Protein 8Z6O (pdb70)

GO terms:
  GO:0061628 histone H3K27me3 reader activity (F, IDA)
  GO:0062072 histone H3K9me2/3 reader activity (F, IDA)
  GO:0005634 nucleus (C, IDA)
  GO:0042692 muscle cell differentiation (P, IMP)
  GO:1905168 positive regulation of double-strand break repair via homologous recombination (P, IMP)
  GO:0030307 positive regulation of cell growth (P, IMP)
  GO:0005515 protein binding (F, IPI)
  GO:0005654 nucleoplasm (C, IDA)
  GO:0140566 histone reader activity (F, IDA)
  GO:0140861 DNA repair-dependent chromatin remodeling (P, IMP)

Sequence (180 aa):
HAFKPGDLVFAKMKGYPHWPARIDDIADGAVKPPPNKYPIFFFGTHETAFLGPKDLFPYDKCCKDKYGKPNKRKGFNEGLWEIQNNPHASSYSAFKPGDLVFAKMKGYPHWPARIDDIADGAVKPPPNKYPIFFFGTHETAFLGPKDLFPYDKCKDKYGKPNKRKGFNEGLWEIQNNPHASY

Organism: Homo sapiens (NCBI:txid9606)

Nearest PDB structures (foldseek):
  9grv-assembly3_C  TM=9.723E-01  e=1.157E-16  Homo sapiens
  7hhi-assembly1_A  TM=9.692E-01  e=1.470E-16  Homo sapiens
  6iip-assembly2_B  TM=9.619E-01  e=1.626E-13  Homo sapiens
  6iiq-assembly1_C  TM=9.627E-01  e=4.780E-13  Homo sapiens
  3zeh-assembly1_A  TM=9.187E-01  e=2.473E-13  Homo sapiens

Solvent-accessible surface area: 10260 Å² total; per-residue (Å²): 153,90,44,47,74,20,55,26,0,0,0,62,62,102,62,112,43,38,9,0,0,11,3,29,73,75,86,88,34,101,115,108,18,64,132,102,90,39,10,0,15,11,0,16,57,72,116,80,27,75,19,11,50,174,28,10,56,62,30,98,167,15,93,132,60,61,20,140,103,45,136,107,92,19,2,67,104,0,10,119,15,3,84,31,23,0,10,15,47,67,144,65,14,117,75,28,52,46,1,0,0,55,67,197,60,124,41,37,21,0,0,29,3,34,108,55,70,156,82,46,117,101,32,62,129,72,92,36,11,0,18,10,0,17,51,72,94,78,25,69,19,9,5,117,24,0,17,32,23,111,97,13,90,144,76,56,16,141,85,31,137,121,116,6,2,65,102,0,10,145,16,3,111,81,72,24,121,24,115,92

Radius of gyration: 17.47 Å; Cα contacts (8 Å, |Δi|>4): 341; chains: 2; bounding box: 42×51×43 Å

InterPro domains:
  IPR000313 PWWP domain [PF00855] (8-87)
  IPR000313 PWWP domain [PS50812] (7-64)
  IPR000313 PWWP domain [SM00293] (5-62)
  IPR021567 Lens epithelium-derived growth factor, integrase-binding domain [PF11467] (472-570)
  IPR035441 TFIIS/LEDGF domain superfamily [G3DSA:1.20.930.10] (469-548)
  IPR036218 HIV integrase-binding domain superfamily [SSF140576] (470-548)

Foldseek 3Di:
DDADFFFWWQFDDPPDARFTWTFHDQVVDPDGDDPQWTWIQTAQVRDTDTDHPVGTGGCVVCCVPRVDDDDPHRRVRRSCCVVPPVPDDPD/DFDFFFWWQFDDPPDARFTWTFHDADVPHDDADPQWTWIAGAQVGDTDIDHPVGTGGCVVCCVPRVDDDDDRRRVRRSCCCVPPVPDDD

B-factor: mean 22.63, std 9.36, range [8.94, 60.11]

Secondary structure (DSSP, 8-state):
----TT-EEEE--TTS--EEEEEPPGGGSSSPPPTT-EEEEETTT--EEEE-GGGEEEHHHHHHHH----SSTTHHHHHHHHHH-TT----/---TT-EEEE--TTS--EEEEEPPPPTTPPPPPTT-EEEEETTT--EEEE-GGGEEEHHHHHHHH----SSTTHHHHHHHHHH-TTS--

Structure (mmCIF, N/CA/C/O backbone):
data_8Z6O
#
_entry.id   8Z6O
#
_cell.length_a   35.054
_cell.length_b   39.012
_cell.length_c   41.720
_cell.angle_alpha   63.16
_cell.angle_beta   70.31
_cell.angle_gamma   73.59
#
_symmetry.space_group_name_H-M   'P 1'
#
loop_
_entity.id
_entity.type
_entity.pdbx_description
1 polymer 'Hepatoma-derived growth factor-related protein 2'
2 non-polymer 'DIMETHYL SULFOXIDE'
3 non-polymer VARENICLINE
4 water water
#
loop_
_atom_site.group_PDB
_atom_site.id
_atom_site.type_symbol
_atom_site.label_atom_id
_atom_site.label_alt_id
_atom_site.label_comp_id
_atom_site.label_asym_id
_atom_site.label_entity_id
_atom_site.label_seq_id
_atom_site.pdbx_PDB_ins_code
_atom_site.Cartn_x
_atom_site.Cartn_y
_atom_site.Cartn_z
_atom_site.occupancy
_atom_site.B_iso_or_equiv
_atom_site.auth_seq_id
_atom_site.auth_comp_id
_atom_site.auth_asym_id
_atom_site.auth_atom_id
_atom_site.pdbx_PDB_model_num
ATOM 1 N N . HIS A 1 3 ? -15.035 -6.277 4.588 1.00 46.17 3 HIS A N 1
ATOM 2 C CA . HIS A 1 3 ? -15.012 -6.323 3.127 1.00 40.40 3 HIS A CA 1
ATOM 3 C C . HIS A 1 3 ? -13.693 -6.898 2.622 1.00 32.97 3 HIS A C 1
ATOM 4 O O . HIS A 1 3 ? -12.635 -6.593 3.164 1.00 40.44 3 HIS A O 1
ATOM 6 N N . ALA A 1 4 ? -13.760 -7.736 1.588 1.00 41.21 4 ALA A N 1
ATOM 7 C CA . ALA A 1 4 ? -12.547 -8.310 1.021 1.00 26.21 4 ALA A CA 1
ATOM 8 C C . ALA A 1 4 ? -11.745 -7.239 0.298 1.00 23.33 4 ALA A C 1
ATOM 9 O O .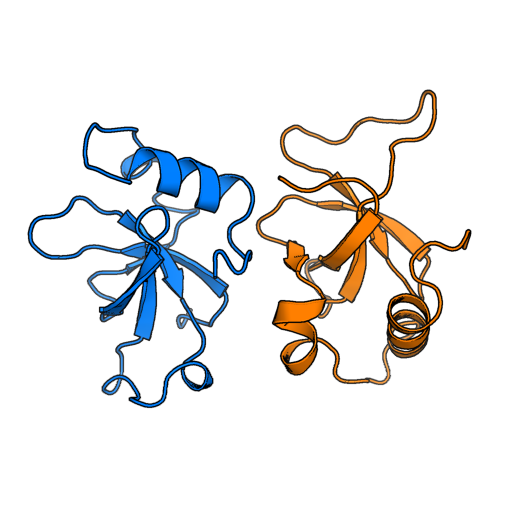 ALA A 1 4 ? -12.289 -6.233 -0.161 1.00 33.33 4 ALA A O 1
ATOM 11 N N . PHE A 1 5 ? -10.436 -7.459 0.198 1.00 23.41 5 PHE A N 1
ATOM 12 C CA . PHE A 1 5 ? -9.587 -6.511 -0.509 1.00 21.57 5 PHE A CA 1
ATOM 13 C C . PHE A 1 5 ? -9.761 -6.659 -2.013 1.00 26.55 5 PHE A C 1
ATOM 14 O O . PHE A 1 5 ? -9.778 -7.776 -2.540 1.00 27.57 5 PHE A O 1
ATOM 22 N N . LYS A 1 6 ? -9.883 -5.526 -2.703 1.00 26.69 6 LYS A N 1
ATOM 23 C CA . LYS A 1 6 ? -10.055 -5.468 -4.144 1.00 19.72 6 LYS A CA 1
ATOM 24 C C . LYS A 1 6 ? -8.952 -4.620 -4.769 1.00 18.75 6 LYS A C 1
ATOM 25 O O . LYS A 1 6 ? -8.406 -3.729 -4.116 1.00 16.76 6 LYS A O 1
ATOM 27 N N . PRO A 1 7 ? -8.593 -4.888 -6.023 1.00 20.58 7 PRO A N 1
ATOM 28 C CA . PRO A 1 7 ? -7.642 -4.015 -6.721 1.00 23.10 7 PRO A CA 1
ATOM 29 C C . PRO A 1 7 ? -8.082 -2.559 -6.668 1.00 17.74 7 PRO A C 1
ATOM 30 O O . PRO A 1 7 ? -9.254 -2.236 -6.871 1.00 19.81 7 PRO A O 1
ATOM 34 N N . GLY A 1 8 ? -7.129 -1.683 -6.369 1.00 15.24 8 GLY A N 1
ATOM 35 C CA . GLY A 1 8 ? -7.381 -0.267 -6.220 1.00 12.42 8 GLY A CA 1
ATOM 36 C C . GLY A 1 8 ? -7.558 0.187 -4.785 1.00 16.98 8 GLY A C 1
ATOM 37 O O . GLY A 1 8 ? -7.449 1.391 -4.511 1.00 17.97 8 GLY A O 1
ATOM 38 N N . ASP A 1 9 ? -7.823 -0.737 -3.865 1.00 14.48 9 ASP A N 1
ATOM 39 C CA . ASP A 1 9 ? -7.887 -0.375 -2.452 1.00 14.49 9 ASP A CA 1
ATOM 40 C C . ASP A 1 9 ? -6.558 0.206 -1.988 1.00 15.87 9 ASP A C 1
ATOM 41 O O . ASP A 1 9 ? -5.485 -0.326 -2.288 1.00 12.72 9 ASP A O 1
ATOM 46 N N . LEU A 1 10 ? -6.636 1.280 -1.215 1.00 12.66 10 LEU A N 1
ATOM 47 C CA . LEU A 1 10 ? -5.467 1.933 -0.647 1.00 10.83 10 LEU A CA 1
ATOM 48 C C . LEU A 1 10 ? -5.273 1.488 0.792 1.00 12.42 10 LEU A C 1
ATOM 49 O O . LEU A 1 10 ? -6.239 1.377 1.554 1.00 13.36 10 LEU A O 1
ATOM 54 N N . VAL A 1 11 ? -4.024 1.218 1.157 1.00 11.25 11 VAL A N 1
ATOM 55 C CA . VAL A 1 11 ? -3.699 0.624 2.445 1.00 9.14 11 VAL A CA 1
ATOM 56 C C . VAL A 1 11 ? -2.392 1.212 2.970 1.00 9.57 11 VAL A C 1
ATOM 57 O O . VAL A 1 11 ? -1.644 1.882 2.253 1.00 11.45 11 VAL A O 1
ATOM 61 N N . PHE A 1 12 ? -2.111 0.918 4.234 1.00 13.38 12 PHE A N 1
ATOM 62 C CA . PHE A 1 12 ? -0.741 0.847 4.720 1.00 12.16 12 PHE A CA 1
ATOM 63 C C . PHE A 1 12 ? -0.408 -0.630 4.854 1.00 13.37 12 PHE A C 1
ATOM 64 O O . PHE A 1 12 ? -1.216 -1.411 5.382 1.00 15.60 12 PHE A O 1
ATOM 72 N N . ALA A 1 13 ? 0.755 -1.013 4.346 1.00 10.47 13 ALA A N 1
ATOM 73 C CA . ALA A 1 13 ? 1.168 -2.403 4.282 1.00 14.51 13 ALA A CA 1
ATOM 74 C C . ALA A 1 13 ? 2.440 -2.550 5.094 1.00 17.10 13 ALA A C 1
ATOM 75 O O . ALA A 1 13 ? 3.359 -1.728 4.971 1.00 15.31 13 ALA A O 1
ATOM 77 N N . LYS A 1 14 ? 2.485 -3.585 5.926 1.00 14.47 14 LYS A N 1
ATOM 78 C CA . LYS A 1 14 ? 3.569 -3.785 6.873 1.00 17.24 14 LYS A CA 1
ATOM 79 C C . LYS A 1 14 ? 4.489 -4.886 6.364 1.00 23.63 14 LYS A C 1
ATOM 80 O O . LYS A 1 14 ? 4.065 -6.038 6.201 1.00 21.58 14 LYS A O 1
ATOM 86 N N . MET A 1 15 ? 5.743 -4.528 6.108 1.00 20.85 15 MET A N 1
ATOM 87 C CA . MET A 1 15 ? 6.790 -5.494 5.815 1.00 23.30 15 MET A CA 1
ATOM 88 C C . MET A 1 15 ? 7.816 -5.489 6.939 1.00 29.26 15 MET A C 1
ATOM 89 O O . MET A 1 15 ? 8.015 -4.476 7.617 1.00 32.95 15 MET A O 1
ATOM 94 N N . LYS A 1 16 ? 8.461 -6.634 7.135 1.00 35.67 16 LYS A N 1
ATOM 95 C CA . LYS A 1 16 ? 9.447 -6.765 8.200 1.00 39.74 16 LYS A CA 1
ATOM 96 C C . LYS A 1 16 ? 10.594 -5.784 7.987 1.00 32.88 16 LYS A C 1
ATOM 97 O O . LYS A 1 16 ? 11.179 -5.721 6.903 1.00 37.53 16 LYS A O 1
ATOM 99 N N . GLY A 1 17 ? 10.909 -5.013 9.028 1.00 38.64 17 GLY A N 1
ATOM 100 C CA . GLY A 1 17 ? 11.985 -4.046 8.954 1.00 45.57 17 GLY A CA 1
ATOM 101 C C . GLY A 1 17 ? 11.613 -2.710 8.350 1.00 36.70 17 GLY A C 1
ATOM 102 O O . GLY A 1 17 ? 12.500 -1.871 8.147 1.00 35.74 17 GLY A O 1
ATOM 103 N N . TYR A 1 18 ? 10.338 -2.487 8.049 1.00 31.06 18 TYR A N 1
ATOM 104 C CA . TYR A 1 18 ? 9.858 -1.236 7.492 1.00 26.50 18 TYR A CA 1
ATOM 105 C C . TYR A 1 18 ? 8.660 -0.760 8.299 1.00 30.08 18 TYR A C 1
ATOM 106 O O . TYR A 1 18 ? 7.890 -1.579 8.815 1.00 29.22 18 TYR A O 1
ATOM 115 N N . PRO A 1 19 ? 8.489 0.549 8.450 1.00 26.81 19 PRO A N 1
ATOM 116 C CA . PRO A 1 19 ? 7.241 1.058 9.023 1.00 23.86 19 PRO A CA 1
ATOM 117 C C . PRO A 1 19 ? 6.073 0.727 8.107 1.00 25.02 19 PRO A C 1
ATOM 118 O O . PRO A 1 19 ? 6.247 0.424 6.923 1.00 22.23 19 PRO A O 1
ATOM 122 N N . HIS A 1 20 ? 4.866 0.759 8.680 1.00 20.95 20 HIS A N 1
ATOM 123 C CA . HIS A 1 20 ? 3.652 0.677 7.873 1.00 18.75 20 HIS A CA 1
ATOM 124 C C . HIS A 1 20 ? 3.733 1.653 6.702 1.00 17.25 20 HIS A C 1
ATOM 125 O O . HIS A 1 20 ? 3.932 2.856 6.894 1.00 19.21 20 HIS A O 1
ATOM 132 N N . TRP A 1 21 ? 3.594 1.128 5.480 1.00 14.33 21 TRP A N 1
ATOM 133 C CA . TRP A 1 21 ? 4.020 1.845 4.290 1.00 16.81 21 TRP A CA 1
ATOM 134 C C . TRP A 1 21 ? 2.834 2.116 3.374 1.00 13.43 21 TRP A C 1
ATOM 135 O O . TRP A 1 21 ? 2.032 1.209 3.137 1.00 11.78 21 TRP A O 1
ATOM 146 N N . PRO A 1 22 ? 2.693 3.330 2.827 1.00 11.41 22 PRO A N 1
ATOM 147 C CA . PRO A 1 22 ? 1.569 3.605 1.916 1.00 13.31 22 PRO A CA 1
ATOM 148 C C . PRO A 1 22 ? 1.627 2.700 0.694 1.00 11.73 22 PRO A C 1
ATOM 149 O O . PRO A 1 22 ? 2.675 2.559 0.059 1.00 12.00 22 PRO A O 1
ATOM 153 N N . ALA A 1 23 ? 0.486 2.108 0.347 1.00 11.22 23 ALA A N 1
ATOM 154 C CA . ALA A 1 23 ? 0.493 1.091 -0.699 1.00 10.53 23 ALA A CA 1
ATOM 155 C C . ALA A 1 23 ? -0.905 0.940 -1.283 1.00 13.11 23 ALA A C 1
ATOM 156 O O . ALA A 1 23 ? -1.877 1.518 -0.788 1.00 11.85 23 ALA A O 1
ATOM 158 N N . ARG A 1 24 ? -0.988 0.160 -2.361 1.00 10.91 24 ARG A N 1
ATOM 159 C CA . ARG A 1 24 ? -2.259 -0.125 -3.002 1.00 10.95 24 ARG A CA 1
ATOM 160 C C . ARG A 1 24 ? -2.306 -1.594 -3.395 1.00 13.15 24 ARG A C 1
ATOM 161 O O . ARG A 1 24 ? -1.267 -2.209 -3.668 1.00 12.08 24 ARG A O 1
ATOM 169 N N . ILE A 1 25 ? -3.519 -2.146 -3.407 1.00 12.10 25 ILE A N 1
ATOM 170 C CA . ILE A 1 25 ? -3.772 -3.486 -3.932 1.00 12.08 25 ILE A CA 1
ATOM 171 C C . ILE A 1 25 ? -3.740 -3.417 -5.452 1.00 16.01 25 ILE A C 1
ATOM 172 O O . ILE A 1 25 ? -4.487 -2.651 -6.069 1.00 14.70 25 ILE A O 1
ATOM 177 N N . ASP A 1 26 ? -2.872 -4.207 -6.064 1.00 23.59 26 ASP A N 1
ATOM 178 C CA . ASP A 1 26 ? -2.803 -4.287 -7.514 1.00 25.59 26 ASP A CA 1
ATOM 179 C C . ASP A 1 26 ? -3.609 -5.486 -7.996 1.00 25.54 26 ASP A C 1
ATOM 180 O O . ASP A 1 26 ? -3.997 -6.355 -7.215 1.00 25.37 26 ASP A O 1
ATOM 185 N N . ASP A 1 27 ? -3.849 -5.530 -9.304 1.00 29.16 27 ASP A N 1
ATOM 186 C CA . ASP A 1 27 ? -4.587 -6.636 -9.894 1.00 31.78 27 ASP A CA 1
ATOM 187 C C . ASP A 1 27 ? -3.678 -7.843 -10.083 1.00 38.08 27 ASP A C 1
ATOM 188 O O . ASP A 1 27 ? -2.524 -7.707 -10.497 1.00 31.37 27 ASP A O 1
ATOM 193 N N . ILE A 1 28 ? -4.218 -9.029 -9.779 1.00 35.89 28 ILE A N 1
ATOM 194 C CA . ILE A 1 28 ? -3.455 -10.275 -9.866 1.00 36.45 28 ILE A CA 1
ATOM 195 C C . ILE A 1 28 ? -3.088 -10.589 -11.312 1.00 35.80 28 ILE A C 1
ATOM 196 O O . ILE A 1 28 ? -2.031 -11.181 -11.584 1.00 32.82 28 ILE A O 1
ATOM 201 N N . ALA A 1 29 ? -3.931 -10.182 -12.262 1.00 32.98 29 ALA A N 1
ATOM 202 C CA . ALA A 1 29 ? -3.652 -10.408 -13.674 1.00 36.18 29 ALA A CA 1
ATOM 203 C C . ALA A 1 29 ? -2.493 -9.568 -14.186 1.00 45.00 29 ALA A C 1
ATOM 204 O O . ALA A 1 29 ? -2.027 -9.803 -15.307 1.00 39.04 29 ALA A O 1
ATOM 206 N N . ASP A 1 30 ? -2.019 -8.601 -13.404 1.00 40.79 30 ASP A N 1
ATOM 207 C CA . ASP A 1 30 ? -0.932 -7.742 -13.852 1.00 41.68 30 ASP A CA 1
ATOM 208 C C . ASP A 1 30 ? 0.425 -8.422 -13.760 1.00 35.56 30 ASP A C 1
ATOM 209 O O . ASP A 1 30 ? 1.359 -8.003 -14.452 1.00 53.33 30 ASP A O 1
ATOM 211 N N . GLY A 1 31 ? 0.551 -9.463 -12.944 1.00 35.01 31 GLY A N 1
ATOM 212 C CA . GLY A 1 31 ? 1.807 -10.168 -12.781 1.00 39.74 31 GLY A CA 1
ATOM 213 C C . GLY A 1 31 ? 1.693 -11.617 -13.215 1.00 30.73 31 GLY A C 1
ATOM 214 O O . GLY A 1 31 ? 0.654 -12.255 -13.039 1.00 32.09 31 GLY A O 1
ATOM 215 N N . ALA A 1 32 ? 2.779 -12.135 -13.788 1.00 29.22 32 ALA A N 1
ATOM 216 C CA . ALA A 1 32 ? 2.771 -13.527 -14.222 1.00 26.27 32 ALA A CA 1
ATOM 217 C C . ALA A 1 32 ? 2.562 -14.464 -13.037 1.00 25.29 32 ALA A C 1
ATOM 218 O O . ALA A 1 32 ? 1.667 -15.316 -13.060 1.00 35.78 32 ALA A O 1
ATOM 220 N N . VAL A 1 33 ? 3.366 -14.312 -11.983 1.00 21.69 33 VAL A N 1
ATOM 221 C CA . VAL A 1 33 ? 3.235 -15.164 -10.804 1.00 19.83 33 VAL A CA 1
ATOM 222 C C . VAL A 1 33 ? 2.057 -14.677 -9.981 1.00 20.48 33 VAL A C 1
ATOM 223 O O . VAL A 1 33 ? 1.945 -13.480 -9.689 1.00 19.20 33 VAL A O 1
ATOM 227 N N . LYS A 1 34 ? 1.181 -15.600 -9.609 1.00 19.27 34 LYS A N 1
ATOM 228 C CA . LYS A 1 34 ? 0.002 -15.321 -8.806 1.00 19.22 34 LYS A CA 1
ATOM 229 C C . LYS A 1 34 ? 0.341 -15.480 -7.328 1.00 17.90 34 LYS A C 1
ATOM 230 O O . LYS A 1 34 ? 1.174 -16.316 -6.961 1.00 21.84 34 LYS A O 1
ATOM 236 N N . PRO A 1 35 ? -0.281 -14.712 -6.443 1.00 17.59 35 PRO A N 1
ATOM 237 C CA . PRO A 1 35 ? -0.036 -14.890 -5.016 1.00 16.98 35 PRO A CA 1
ATOM 238 C C . PRO A 1 35 ? -0.656 -16.180 -4.513 1.00 19.12 35 PRO A C 1
ATOM 239 O O . PRO A 1 35 ? -1.591 -16.713 -5.134 1.00 21.36 35 PRO A O 1
ATOM 243 N N . PRO A 1 36 ? -0.172 -16.698 -3.386 1.00 20.53 36 PRO A N 1
ATOM 244 C CA . PRO A 1 36 ? -0.863 -17.793 -2.703 1.00 24.69 36 PRO A CA 1
ATOM 245 C C . PRO A 1 36 ? -2.270 -17.380 -2.319 1.00 29.77 36 PRO A C 1
ATOM 246 O O . PRO A 1 36 ? -2.579 -16.176 -2.281 1.00 20.99 36 PRO A O 1
ATOM 250 N N . PRO A 1 37 ? -3.141 -18.337 -1.987 1.00 28.16 37 PRO A N 1
ATOM 251 C CA . PRO A 1 37 ? -4.465 -17.976 -1.473 1.00 25.06 37 PRO A CA 1
ATOM 252 C C . PRO A 1 37 ? -4.365 -17.009 -0.298 1.00 24.48 37 PRO A C 1
ATOM 253 O O . PRO A 1 37 ? -3.467 -17.107 0.544 1.00 25.22 37 PRO A O 1
ATOM 257 N N . ASN A 1 38 ? -5.288 -16.046 -0.282 1.00 24.52 38 ASN A N 1
ATOM 258 C CA . ASN A 1 38 ? -5.405 -15.019 0.756 1.00 24.24 38 ASN A CA 1
ATOM 259 C C . ASN A 1 38 ? -4.127 -14.203 0.937 1.00 24.45 38 ASN A C 1
ATOM 260 O O . ASN A 1 38 ? -3.859 -13.668 2.020 1.00 22.04 38 ASN A O 1
ATOM 265 N N . LYS A 1 39 ? -3.353 -14.056 -0.131 1.00 17.99 39 LYS A N 1
ATOM 266 C CA . LYS A 1 39 ? -2.383 -12.979 -0.223 1.00 14.81 39 LYS A CA 1
ATOM 267 C C . LYS A 1 39 ? -2.678 -12.151 -1.464 1.00 16.06 39 LYS A C 1
ATOM 268 O O . LYS A 1 39 ? -3.348 -12.605 -2.398 1.00 17.75 39 LYS A O 1
ATOM 274 N N . TYR A 1 40 ? -2.186 -10.920 -1.454 1.00 13.62 40 TYR A N 1
ATOM 275 C CA . TYR A 1 40 ? -2.509 -9.956 -2.492 1.00 13.68 40 TYR A CA 1
ATOM 276 C C . TYR A 1 40 ? -1.242 -9.318 -3.031 1.00 13.87 40 TYR A C 1
ATOM 277 O O . TYR A 1 40 ? -0.255 -9.183 -2.303 1.00 17.36 40 TYR A O 1
ATOM 286 N N . PRO A 1 41 ? -1.250 -8.902 -4.300 1.00 14.32 41 PRO A N 1
ATOM 287 C CA . PRO A 1 41 ? -0.130 -8.120 -4.840 1.00 14.59 41 PRO A CA 1
ATOM 288 C C . PRO A 1 41 ? -0.224 -6.694 -4.317 1.00 14.78 41 PRO A C 1
ATOM 289 O O . PRO A 1 41 ? -1.241 -6.023 -4.501 1.00 18.71 41 PRO A O 1
ATOM 293 N N . ILE A 1 42 ? 0.832 -6.243 -3.657 1.00 11.89 42 ILE A N 1
ATOM 294 C CA . ILE A 1 42 ? 0.856 -4.945 -2.989 1.00 13.44 42 ILE A CA 1
ATOM 295 C C . ILE A 1 42 ? 1.871 -4.079 -3.719 1.00 15.29 42 ILE A C 1
ATOM 296 O O . ILE A 1 42 ? 3.044 -4.457 -3.824 1.00 16.47 42 ILE A O 1
ATOM 301 N N . PHE A 1 43 ? 1.431 -2.926 -4.210 1.00 12.32 43 PHE A N 1
ATOM 302 C CA . PHE A 1 43 ? 2.312 -1.937 -4.827 1.00 13.87 43 PHE A CA 1
ATOM 303 C C . PHE A 1 43 ? 2.620 -0.865 -3.795 1.00 11.45 43 PHE A C 1
ATOM 304 O O . PHE A 1 43 ? 1.706 -0.182 -3.331 1.00 12.89 43 PHE A O 1
ATOM 312 N N . PHE A 1 44 ? 3.899 -0.704 -3.458 1.00 10.80 44 PHE A N 1
ATOM 313 C CA . PHE A 1 44 ? 4.326 0.256 -2.452 1.00 11.14 44 PHE A CA 1
ATOM 314 C C . PHE A 1 44 ? 4.595 1.608 -3.094 1.00 12.46 44 PHE A C 1
ATOM 315 O O . PHE A 1 44 ? 5.367 1.714 -4.051 1.00 13.15 44 PHE A O 1
ATOM 323 N N . PHE A 1 45 ? 3.950 2.648 -2.578 1.00 11.79 45 PHE A N 1
ATOM 324 C CA . PHE A 1 45 ? 4.213 3.970 -3.118 1.00 10.84 45 PHE A CA 1
ATOM 325 C C . PHE A 1 45 ? 5.592 4.448 -2.707 1.00 12.74 45 PHE A C 1
ATOM 326 O O . PHE A 1 45 ? 6.151 4.015 -1.692 1.00 12.97 45 PHE A O 1
ATOM 334 N N . GLY A 1 46 ? 6.153 5.329 -3.531 1.00 11.70 46 GLY A N 1
ATOM 335 C CA . GLY A 1 46 ? 7.477 5.869 -3.285 1.00 13.89 46 GLY A CA 1
ATOM 336 C C . GLY A 1 46 ? 8.559 4.975 -3.850 1.00 14.64 46 GLY A C 1
ATOM 337 O O . GLY A 1 46 ? 9.328 5.398 -4.725 1.00 16.80 46 GLY A O 1
ATOM 338 N N . THR A 1 47 ? 8.618 3.738 -3.353 1.00 15.52 47 THR A N 1
ATOM 339 C CA . THR A 1 47 ? 9.606 2.772 -3.828 1.00 13.45 47 THR A CA 1
ATOM 340 C C . THR A 1 47 ? 9.160 2.076 -5.105 1.00 17.27 47 THR A C 1
ATOM 341 O O . THR A 1 47 ? 10.010 1.642 -5.895 1.00 17.45 47 THR A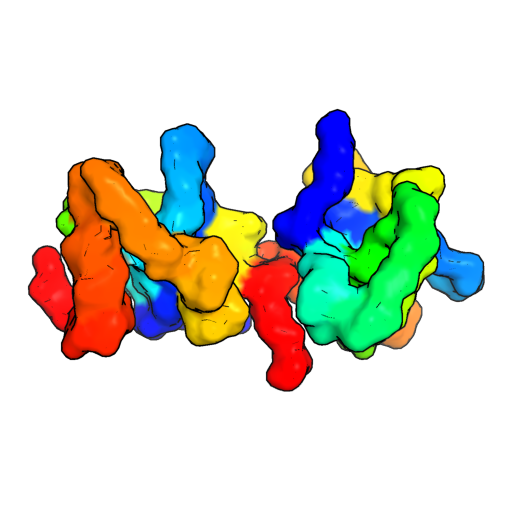 O 1
ATOM 345 N N . HIS A 1 48 ? 7.847 1.932 -5.298 1.00 16.23 48 HIS A N 1
ATOM 346 C CA . HIS A 1 48 ? 7.224 1.332 -6.475 1.00 15.76 48 HIS A CA 1
ATOM 347 C C . HIS A 1 48 ? 7.545 -0.148 -6.620 1.00 17.02 48 HIS A C 1
ATOM 348 O O . HIS A 1 48 ? 7.419 -0.708 -7.710 1.00 21.59 48 HIS A O 1
ATOM 355 N N . GLU A 1 49 ? 7.929 -0.798 -5.526 1.00 15.01 49 GLU A N 1
ATOM 356 C CA . GLU A 1 49 ? 8.104 -2.245 -5.498 1.00 17.06 49 GLU A CA 1
ATOM 357 C C . GLU A 1 49 ? 6.763 -2.949 -5.278 1.00 16.49 49 GLU A C 1
ATOM 358 O O . GLU A 1 49 ? 5.809 -2.376 -4.759 1.00 14.09 49 GLU A O 1
ATOM 364 N N . THR A 1 50 ? 6.695 -4.207 -5.688 1.00 15.35 50 THR A N 1
ATOM 365 C CA . THR A 1 50 ? 5.537 -5.049 -5.456 1.00 14.22 50 THR A CA 1
ATOM 366 C C . THR A 1 50 ? 5.935 -6.308 -4.714 1.00 15.22 50 THR A C 1
ATOM 367 O O . THR A 1 50 ? 6.969 -6.924 -5.012 1.00 21.45 50 THR A O 1
ATOM 371 N N . ALA A 1 51 ? 5.103 -6.673 -3.741 1.00 16.16 51 ALA A N 1
ATOM 372 C CA . ALA A 1 51 ? 5.282 -7.872 -2.944 1.00 17.06 51 ALA A CA 1
ATOM 373 C C . ALA A 1 51 ? 3.912 -8.473 -2.662 1.00 14.67 51 ALA A C 1
ATOM 374 O O . ALA A 1 51 ? 2.886 -7.812 -2.823 1.00 18.31 51 ALA A O 1
ATOM 376 N N . PHE A 1 52 ? 3.899 -9.744 -2.259 1.00 15.90 52 PHE A N 1
ATOM 377 C CA . PHE A 1 52 ? 2.677 -10.420 -1.822 1.00 15.47 52 PHE A CA 1
ATOM 378 C C . PHE A 1 52 ? 2.550 -10.344 -0.304 1.00 15.73 52 PHE A C 1
ATOM 379 O O . PHE A 1 52 ? 3.464 -10.756 0.417 1.00 17.93 52 PHE A O 1
ATOM 387 N N . LEU A 1 53 ? 1.410 -9.844 0.177 1.00 18.02 53 LEU A N 1
ATOM 388 C CA . LEU A 1 53 ? 1.119 -9.788 1.605 1.00 16.55 53 LEU A CA 1
ATOM 389 C C . LEU A 1 53 ? -0.289 -10.284 1.881 1.00 14.37 53 LEU A C 1
ATOM 390 O O . LEU A 1 53 ? -1.181 -10.189 1.035 1.00 14.84 53 LEU A O 1
ATOM 395 N N . GLY A 1 54 ? -0.489 -10.782 3.105 1.00 16.08 54 GLY A N 1
ATOM 396 C CA . GLY A 1 54 ? -1.794 -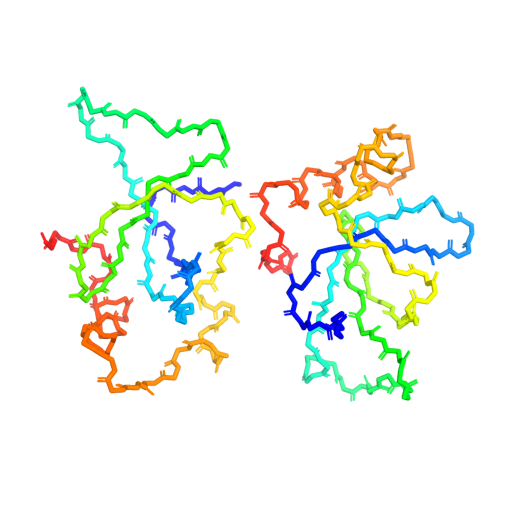11.191 3.570 1.00 15.68 54 GLY A CA 1
ATOM 397 C C . GLY A 1 54 ? -2.465 -10.127 4.416 1.00 13.18 54 GLY A C 1
ATOM 398 O O . GLY A 1 54 ? -1.836 -9.157 4.856 1.00 13.16 54 GLY A O 1
ATOM 399 N N . PRO A 1 55 ? -3.759 -10.332 4.687 1.00 14.17 55 PRO A N 1
ATOM 400 C CA . PRO A 1 55 ? -4.559 -9.302 5.378 1.00 13.23 55 PRO A CA 1
ATOM 401 C C . PRO A 1 55 ? -4.037 -8.870 6.730 1.00 15.96 55 PRO A C 1
ATOM 402 O O . PRO A 1 55 ? -4.268 -7.715 7.095 1.00 12.54 55 PRO A O 1
ATOM 406 N N . LYS A 1 56 ? -3.357 -9.732 7.495 1.00 16.06 56 LYS A N 1
ATOM 407 C CA . LYS A 1 56 ? -2.879 -9.286 8.807 1.00 14.55 56 LYS A CA 1
ATOM 408 C C . LYS A 1 56 ? -1.900 -8.119 8.699 1.00 16.01 56 LYS A C 1
ATOM 409 O O . LYS A 1 56 ? -1.681 -7.399 9.679 1.00 15.09 56 LYS A O 1
ATOM 415 N N . ASP A 1 57 ? -1.328 -7.901 7.521 1.00 12.55 57 ASP A N 1
ATOM 416 C CA . ASP A 1 57 ? -0.328 -6.871 7.311 1.00 13.46 57 ASP A CA 1
ATOM 417 C C . ASP A 1 57 ? -0.865 -5.701 6.501 1.00 14.23 57 ASP A C 1
ATOM 418 O O . ASP A 1 57 ? -0.084 -4.841 6.082 1.00 15.29 57 ASP A O 1
ATOM 423 N N . LEU A 1 58 ? -2.177 -5.639 6.280 1.00 11.59 58 LEU A N 1
ATOM 424 C CA . LEU A 1 58 ? -2.794 -4.631 5.421 1.00 11.11 58 LEU A CA 1
ATOM 425 C C . LEU A 1 58 ? -3.786 -3.823 6.240 1.00 12.81 58 LEU A C 1
ATOM 426 O O . LEU A 1 58 ? -4.734 -4.385 6.796 1.00 13.49 58 LEU A O 1
ATOM 431 N N . PHE A 1 59 ? -3.608 -2.507 6.258 1.00 11.85 59 PHE A N 1
ATOM 432 C CA . PHE A 1 59 ? -4.438 -1.615 7.056 1.00 14.17 59 PHE A CA 1
ATOM 433 C C . PHE A 1 59 ? -5.136 -0.631 6.127 1.00 13.91 59 PHE A C 1
ATOM 434 O O . PHE A 1 59 ? -4.450 0.113 5.408 1.00 14.73 59 PHE A O 1
ATOM 442 N N . PRO A 1 60 ? -6.468 -0.579 6.088 1.00 16.76 60 PRO A N 1
ATOM 443 C CA . PRO A 1 60 ? -7.149 0.353 5.176 1.00 16.25 60 PRO A CA 1
ATOM 444 C C . PRO A 1 60 ? -6.695 1.791 5.392 1.00 19.41 60 PRO A C 1
ATOM 445 O O . PRO A 1 60 ? -6.597 2.272 6.520 1.00 19.66 60 PRO A O 1
ATOM 449 N N . TYR A 1 61 ? -6.445 2.486 4.283 1.00 14.48 61 TYR A N 1
ATOM 450 C CA . TYR A 1 61 ? -5.803 3.798 4.329 1.00 19.29 61 TYR A CA 1
ATOM 451 C C . TYR A 1 61 ? -6.642 4.825 5.087 1.00 20.80 61 TYR A C 1
ATOM 452 O O . TYR A 1 61 ? -6.129 5.542 5.951 1.00 23.45 61 TYR A O 1
ATOM 461 N N . ASP A 1 62 ? -7.930 4.926 4.756 1.00 18.22 62 ASP A N 1
ATOM 462 C CA . ASP A 1 62 ? -8.782 5.953 5.353 1.00 24.75 62 ASP A CA 1
ATOM 463 C C . ASP A 1 62 ? -8.866 5.789 6.866 1.00 26.74 62 ASP A C 1
ATOM 464 O O . ASP A 1 62 ? -8.893 6.778 7.611 1.00 29.89 62 ASP A O 1
ATOM 469 N N . LYS A 1 63 ? -8.906 4.542 7.337 1.00 24.61 63 LYS A N 1
ATOM 470 C CA . LYS A 1 63 ? -9.019 4.288 8.767 1.00 24.03 63 LYS A CA 1
ATOM 471 C C . LYS A 1 63 ? -7.731 4.610 9.511 1.00 23.38 63 LYS A C 1
ATOM 472 O O . LYS A 1 63 ? -7.772 5.180 10.604 1.00 27.77 63 LYS A O 1
ATOM 478 N N . CYS A 1 64 ? -6.581 4.266 8.944 1.00 19.83 64 CYS A N 1
ATOM 479 C CA A CYS A 1 64 ? -5.321 4.247 9.670 0.69 20.04 64 CYS A CA 1
ATOM 480 C CA B CYS A 1 64 ? -5.338 4.283 9.708 0.31 20.08 64 CYS A CA 1
ATOM 481 C C . CYS A 1 64 ? -4.362 5.368 9.280 1.00 21.57 64 CYS A C 1
ATOM 482 O O . CYS A 1 64 ? -3.259 5.435 9.834 1.00 24.74 64 CYS A O 1
ATOM 487 N N . LYS A 1 65 ? -4.739 6.238 8.338 1.00 21.07 65 LYS A N 1
ATOM 488 C CA . LYS A 1 65 ? -3.811 7.279 7.900 1.00 26.96 65 LYS A CA 1
ATOM 489 C C . LYS A 1 65 ? -3.433 8.229 9.034 1.00 25.81 65 LYS A C 1
ATOM 490 O O . LYS A 1 65 ? -2.311 8.745 9.058 1.00 25.84 65 LYS A O 1
ATOM 496 N N . ASP A 1 66 ? -4.336 8.468 9.985 1.00 23.38 66 ASP A N 1
ATOM 497 C CA . ASP A 1 66 ? -3.991 9.349 11.097 1.00 25.22 66 ASP A CA 1
ATOM 498 C C . ASP A 1 66 ? -2.844 8.782 11.929 1.00 29.06 66 ASP A C 1
ATOM 499 O O . ASP A 1 66 ? -2.003 9.538 12.424 1.00 34.20 66 ASP A O 1
ATOM 504 N N . LYS A 1 67 ? -2.774 7.456 12.064 1.00 23.33 67 LYS A N 1
ATOM 505 C CA . LYS A 1 67 ? -1.740 6.783 12.842 1.00 23.57 67 LYS A CA 1
ATOM 506 C C . LYS A 1 67 ? -0.462 6.525 12.050 1.00 27.63 67 LYS A C 1
ATOM 507 O O . LYS A 1 67 ? 0.642 6.685 12.582 1.00 29.02 67 LYS A O 1
ATOM 509 N N . TYR A 1 68 ? -0.580 6.118 10.789 1.00 23.03 68 TYR A N 1
ATOM 510 C CA . TYR A 1 68 ? 0.563 5.611 10.045 1.00 23.63 68 TYR A CA 1
ATOM 511 C C . TYR A 1 68 ? 1.111 6.591 9.017 1.00 29.25 68 TYR A C 1
ATOM 512 O O . TYR A 1 68 ? 2.213 6.365 8.501 1.00 25.72 68 TYR A O 1
ATOM 521 N N . GLY A 1 69 ? 0.390 7.671 8.718 1.00 25.83 69 GLY A N 1
ATOM 522 C CA . GLY A 1 69 ? 0.789 8.562 7.644 1.00 23.66 69 GLY A CA 1
ATOM 523 C C . GLY A 1 69 ? 1.724 9.680 8.063 1.00 22.56 69 GLY A C 1
ATOM 524 O O . GLY A 1 69 ? 1.773 10.725 7.411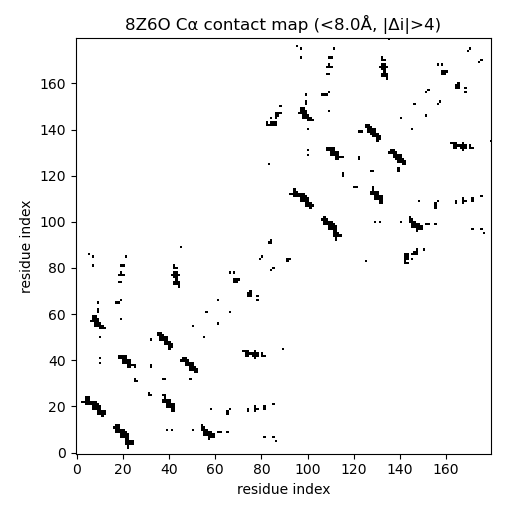 1.00 33.49 69 GLY A O 1
ATOM 525 N N . LYS A 1 70 ? 2.467 9.476 9.140 1.00 25.09 70 LYS A N 1
ATOM 526 C CA . LYS A 1 70 ? 3.405 10.489 9.613 1.00 22.44 70 LYS A CA 1
ATOM 527 C C . LYS A 1 70 ? 4.664 10.472 8.752 1.00 24.62 70 LYS A C 1
ATOM 528 O O . LYS A 1 70 ? 5.190 9.396 8.461 1.00 24.08 70 LYS A O 1
ATOM 534 N N . PRO A 1 71 ? 5.162 11.628 8.316 1.00 21.87 71 PRO A N 1
ATOM 535 C CA . PRO A 1 71 ? 6.419 11.643 7.552 1.00 22.50 71 PRO A CA 1
ATOM 536 C C . PRO A 1 71 ? 7.564 11.053 8.361 1.00 22.76 71 PRO A C 1
ATOM 537 O O . PRO A 1 71 ? 7.588 11.126 9.590 1.00 26.29 71 PRO A O 1
ATOM 541 N N . ASN A 1 72 ? 8.523 10.460 7.655 1.00 23.81 72 ASN A N 1
ATOM 542 C CA . ASN A 1 72 ? 9.734 9.965 8.297 1.00 28.07 72 ASN A CA 1
ATOM 543 C C . ASN A 1 72 ? 10.883 10.045 7.299 1.00 27.70 72 ASN A C 1
ATOM 544 O O . ASN A 1 72 ? 10.717 10.495 6.160 1.00 27.44 72 ASN A O 1
ATOM 549 N N . LYS A 1 73 ? 12.063 9.615 7.738 1.00 30.19 73 LYS A N 1
ATOM 550 C CA . LYS A 1 73 ? 13.270 9.758 6.941 1.00 32.26 73 LYS A CA 1
ATOM 551 C C . LYS A 1 73 ? 13.608 8.517 6.127 1.00 33.48 73 LYS A C 1
ATOM 552 O O . LYS A 1 73 ? 14.625 8.518 5.427 1.00 35.43 73 LYS A O 1
ATOM 555 N N . ARG A 1 74 ? 12.789 7.470 6.184 1.00 27.91 74 ARG A N 1
ATOM 556 C CA . ARG A 1 74 ? 13.068 6.281 5.388 1.00 26.25 74 ARG A CA 1
ATOM 557 C C . ARG A 1 74 ? 12.996 6.59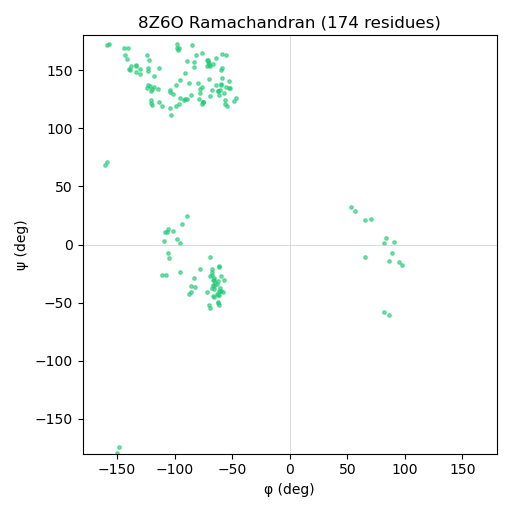1 3.897 1.00 26.18 74 ARG A C 1
ATOM 558 O O . ARG A 1 74 ? 12.103 7.304 3.432 1.00 23.98 74 ARG A O 1
ATOM 566 N N . LYS A 1 75 ? 13.958 6.044 3.154 1.00 27.18 75 LYS A N 1
ATOM 567 C CA . LYS A 1 75 ? 14.081 6.314 1.728 1.00 26.59 75 LYS A CA 1
ATOM 568 C C . LYS A 1 75 ? 12.793 5.968 1.002 1.00 24.02 75 LYS A C 1
ATOM 569 O O . LYS A 1 75 ? 12.342 4.820 1.025 1.00 25.49 75 LYS A O 1
ATOM 571 N N . GLY A 1 76 ? 12.205 6.965 0.350 1.00 20.19 76 GLY A N 1
ATOM 572 C CA . GLY A 1 76 ? 11.027 6.762 -0.445 1.00 18.19 76 GLY A CA 1
ATOM 573 C C . GLY A 1 76 ? 9.725 6.908 0.305 1.00 16.04 76 GLY A C 1
ATOM 574 O O . GLY A 1 76 ? 8.669 6.905 -0.330 1.00 15.94 76 GLY A O 1
ATOM 575 N N . PHE A 1 77 ? 9.769 7.056 1.634 1.00 17.02 77 PHE A N 1
ATOM 576 C CA . PHE A 1 77 ? 8.533 7.056 2.408 1.00 15.42 77 PHE A CA 1
ATOM 577 C C . PHE A 1 77 ? 7.720 8.314 2.150 1.00 14.24 77 PHE A C 1
ATOM 578 O O . PHE A 1 77 ? 6.528 8.236 1.835 1.00 15.30 77 PHE A O 1
ATOM 586 N N . ASN A 1 78 ? 8.345 9.485 2.290 1.00 15.56 78 ASN A N 1
ATOM 587 C CA . ASN A 1 78 ? 7.587 10.720 2.125 1.00 15.64 78 ASN A CA 1
ATOM 588 C C . ASN A 1 78 ? 7.117 10.882 0.689 1.00 16.76 78 ASN A C 1
ATOM 589 O O . ASN A 1 78 ? 6.020 11.399 0.456 1.00 18.03 78 ASN A O 1
ATOM 594 N N . GLU A 1 79 ? 7.925 10.443 -0.279 1.00 15.19 79 GLU A N 1
ATOM 595 C CA . GLU A 1 79 ? 7.456 10.389 -1.658 1.00 18.04 79 GLU A CA 1
ATOM 596 C C . GLU A 1 79 ? 6.217 9.521 -1.769 1.00 17.75 79 GLU A C 1
ATOM 597 O O . GLU A 1 79 ? 5.266 9.868 -2.481 1.00 16.32 79 GLU A O 1
ATOM 603 N N . GLY A 1 80 ? 6.204 8.394 -1.051 1.00 13.23 80 GLY A N 1
ATOM 604 C CA . GLY A 1 80 ? 5.037 7.527 -1.062 1.00 12.74 80 GLY A CA 1
ATOM 605 C C . GLY A 1 80 ? 3.813 8.172 -0.443 1.00 12.80 80 GLY A C 1
ATOM 606 O O . GLY A 1 80 ? 2.690 7.953 -0.902 1.00 13.81 80 GLY A O 1
ATOM 607 N N . LEU A 1 81 ? 4.009 8.934 0.633 1.00 13.77 81 LEU A N 1
ATOM 608 C CA . LEU A 1 81 ? 2.889 9.661 1.216 1.00 12.77 81 LEU A CA 1
ATOM 609 C C . LEU A 1 81 ? 2.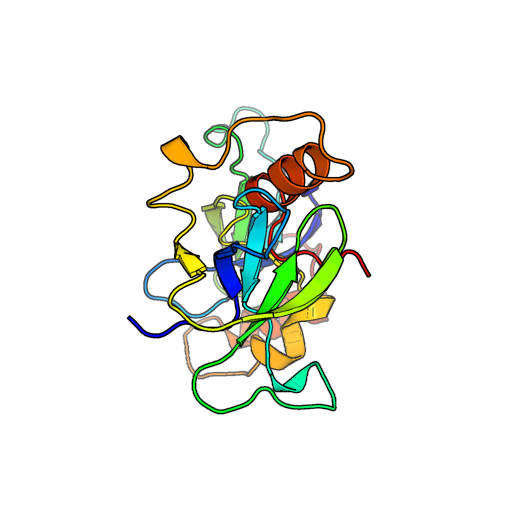303 10.649 0.217 1.00 13.89 81 LEU A C 1
ATOM 610 O O . LEU A 1 81 ? 1.080 10.806 0.143 1.00 17.68 81 LEU A O 1
ATOM 615 N N . TRP A 1 82 ? 3.158 11.329 -0.556 1.00 13.43 82 TRP A N 1
ATOM 616 C CA . TRP A 1 82 ? 2.645 12.250 -1.564 1.00 14.47 82 TRP A CA 1
ATOM 617 C C . TRP A 1 82 ? 1.840 11.503 -2.619 1.00 14.26 82 TRP A C 1
ATOM 618 O O . TRP A 1 82 ? 0.762 11.950 -3.015 1.00 17.76 82 TRP A O 1
ATOM 629 N N . GLU A 1 83 ? 2.336 10.349 -3.071 1.00 13.50 83 GLU A N 1
ATOM 630 C CA . GLU A 1 83 ? 1.643 9.615 -4.133 1.00 13.80 83 GLU A CA 1
ATOM 631 C C . GLU A 1 83 ? 0.279 9.102 -3.690 1.00 12.99 83 GLU A C 1
ATOM 632 O O . GLU A 1 83 ? -0.699 9.223 -4.436 1.00 15.72 83 GLU A O 1
ATOM 638 N N . ILE A 1 84 ? 0.183 8.515 -2.492 1.00 13.91 84 ILE A N 1
ATOM 639 C CA . ILE A 1 84 ? -1.100 7.965 -2.072 1.00 14.82 84 ILE A CA 1
ATOM 640 C C . ILE A 1 84 ? -2.127 9.076 -1.885 1.00 14.38 84 ILE A C 1
ATOM 641 O O . ILE A 1 84 ? -3.325 8.854 -2.084 1.00 14.31 84 ILE A O 1
ATOM 646 N N . GLN A 1 85 ? -1.677 10.287 -1.536 1.00 16.53 85 GLN A N 1
ATOM 647 C CA . GLN A 1 85 ? -2.576 11.416 -1.331 1.00 18.46 85 GLN A CA 1
ATOM 648 C C . GLN A 1 85 ? -2.957 12.089 -2.644 1.00 16.75 85 GLN A C 1
ATOM 649 O O . GLN A 1 85 ? -4.089 12.560 -2.791 1.00 19.74 85 GLN A O 1
ATOM 655 N N . ASN A 1 86 ? -2.026 12.169 -3.597 1.00 15.76 86 ASN A N 1
ATOM 656 C CA . ASN A 1 86 ? -2.221 13.034 -4.751 1.00 17.14 86 ASN A CA 1
ATOM 657 C C . ASN A 1 86 ? -2.505 12.307 -6.048 1.00 14.02 86 ASN A C 1
ATOM 658 O O . ASN A 1 86 ? -3.143 12.885 -6.928 1.00 17.74 86 ASN A O 1
ATOM 663 N N . ASN A 1 87 ? -2.044 11.060 -6.194 1.00 14.27 87 ASN A N 1
ATOM 664 C CA . ASN A 1 87 ? -2.334 10.307 -7.408 1.00 12.55 87 ASN A CA 1
ATOM 665 C C . ASN A 1 87 ? -2.130 8.823 -7.152 1.00 13.49 87 ASN A C 1
ATOM 666 O O . ASN A 1 87 ? -1.212 8.203 -7.706 1.00 12.76 87 ASN A O 1
ATOM 671 N N . PRO A 1 88 ? -2.988 8.220 -6.330 1.00 12.31 88 PRO A N 1
ATOM 672 C CA . PRO A 1 88 ? -2.773 6.821 -5.923 1.00 10.38 88 PRO A CA 1
ATOM 673 C C . PRO A 1 88 ? -2.926 5.825 -7.042 1.00 14.33 88 PRO A C 1
ATOM 674 O O . PRO A 1 88 ? -2.371 4.725 -6.940 1.00 14.19 88 PRO A O 1
ATOM 678 N N . HIS A 1 89 ? -3.659 6.157 -8.098 1.00 13.31 89 HIS A N 1
ATOM 679 C CA . HIS A 1 89 ? -3.942 5.203 -9.158 1.00 13.25 89 HIS A CA 1
ATOM 680 C C . HIS A 1 89 ? -3.069 5.406 -10.389 1.00 13.97 89 HIS A C 1
ATOM 681 O O . HIS A 1 89 ? -3.309 4.766 -11.418 1.00 16.34 89 HIS A O 1
ATOM 688 N N . ALA A 1 90 ? -2.025 6.227 -10.287 1.00 13.55 90 ALA A N 1
ATOM 689 C CA . ALA A 1 90 ? -1.117 6.443 -11.413 1.00 15.40 90 ALA A CA 1
ATOM 690 C C . ALA A 1 90 ? -0.240 5.220 -11.677 1.00 19.47 90 ALA A C 1
ATOM 691 O O . ALA A 1 90 ? -0.005 4.384 -10.802 1.00 17.99 90 ALA A O 1
ATOM 693 N N . SER A 1 91 ? 0.276 5.159 -12.910 1.00 20.10 91 SER A N 1
ATOM 694 C CA A SER A 1 91 ? 1.147 4.058 -13.314 0.55 27.18 91 SER A CA 1
ATOM 695 C CA B SER A 1 91 ? 1.147 4.060 -13.315 0.45 27.19 91 SER A CA 1
ATOM 696 C C . SER A 1 91 ? 2.473 4.083 -12.559 1.00 34.33 91 SER A C 1
ATOM 697 O O . SER A 1 91 ? 2.887 3.072 -11.979 1.00 32.99 91 SER A O 1
ATOM 702 N N . TYR A 1 92 ? 3.171 5.221 -12.582 1.00 24.39 92 TYR A N 1
ATOM 703 C CA . TYR A 1 92 ? 4.528 5.360 -12.044 1.00 27.24 92 TYR A CA 1
ATOM 704 C C . TYR A 1 92 ? 5.535 4.521 -12.823 1.00 32.09 92 TYR A C 1
ATOM 705 O O . TYR A 1 92 ? 6.747 4.675 -12.645 1.00 30.84 92 TYR A O 1
ATOM 714 N N . SER A 1 93 ? 5.050 3.647 -13.696 1.00 40.15 93 SER A N 1
ATOM 715 C CA . SER A 1 93 ? 5.919 2.891 -14.582 1.00 37.74 93 SER A CA 1
ATOM 716 C C . SER A 1 93 ? 6.529 3.842 -15.593 1.00 43.79 93 SER A C 1
ATOM 717 O O . SER A 1 93 ? 5.918 4.849 -15.955 1.00 46.73 93 SER A O 1
ATOM 720 N N . ALA B 1 4 ? 0.854 15.644 -10.565 1.00 51.94 4 ALA B N 1
ATOM 721 C CA . ALA B 1 4 ? -0.527 15.817 -10.125 1.00 33.07 4 ALA B CA 1
ATOM 722 C C . ALA B 1 4 ? -1.470 15.744 -11.318 1.00 27.43 4 ALA B C 1
ATOM 723 O O . ALA B 1 4 ? -1.048 15.431 -12.426 1.00 38.45 4 ALA B O 1
ATOM 725 N N . PHE B 1 5 ? -2.752 16.014 -11.096 1.00 24.65 5 PHE B N 1
ATOM 726 C CA . PHE B 1 5 ? -3.704 16.068 -12.192 1.00 17.50 5 PHE B CA 1
ATOM 727 C C . PHE B 1 5 ? -3.729 17.468 -12.794 1.00 22.01 5 PHE B C 1
ATOM 728 O O . PHE B 1 5 ? -3.696 18.467 -12.075 1.00 25.27 5 PHE B O 1
ATOM 736 N N . LYS B 1 6 ? -3.794 17.525 -14.124 1.00 22.52 6 LYS B N 1
ATOM 737 C CA . LYS B 1 6 ? -3.811 18.758 -14.894 1.00 22.96 6 LYS B CA 1
ATOM 738 C C . LYS B 1 6 ? -5.058 18.808 -15.766 1.00 18.42 6 LYS B C 1
ATOM 739 O O . LYS B 1 6 ? -5.562 17.767 -16.191 1.00 15.92 6 LYS B O 1
ATOM 745 N N . PRO B 1 7 ? -5.584 20.000 -16.041 1.00 21.31 7 PRO B N 1
ATOM 746 C CA . PRO B 1 7 ? -6.688 20.109 -17.003 1.00 19.04 7 PRO B CA 1
ATOM 747 C C . PRO B 1 7 ? -6.340 19.424 -18.318 1.00 17.84 7 PRO B C 1
ATOM 748 O O . PRO B 1 7 ? -5.233 19.574 -18.845 1.00 20.72 7 PRO B O 1
ATOM 752 N N . GLY B 1 8 ? -7.292 18.655 -18.834 1.00 17.23 8 GLY B N 1
ATOM 753 C CA . GLY B 1 8 ? -7.116 17.888 -20.046 1.00 16.18 8 GLY B CA 1
ATOM 754 C C . GLY B 1 8 ? -6.698 16.449 -19.823 1.00 13.79 8 GLY B C 1
ATOM 755 O O . GLY B 1 8 ? -6.791 15.641 -20.762 1.00 18.65 8 GLY B O 1
ATOM 756 N N . ASP B 1 9 ? -6.242 16.107 -18.615 1.00 14.25 9 ASP B N 1
ATOM 757 C CA . ASP B 1 9 ? -5.978 14.713 -18.275 1.00 13.66 9 ASP B CA 1
ATOM 758 C C . ASP B 1 9 ? -7.255 13.890 -18.410 1.00 14.37 9 ASP B C 1
ATOM 759 O O . ASP B 1 9 ? -8.343 14.308 -17.999 1.00 12.84 9 ASP B O 1
ATOM 764 N N . LEU B 1 10 ? -7.113 12.699 -18.964 1.00 12.08 10 LEU B N 1
ATOM 765 C CA . LEU B 1 10 ? -8.231 11.814 -19.244 1.00 10.25 10 LEU B CA 1
ATOM 766 C C . LEU B 1 10 ? -8.246 10.704 -18.206 1.00 10.63 10 LEU B C 1
ATOM 767 O O . LEU B 1 10 ? -7.206 10.075 -17.950 1.00 12.56 10 LEU B O 1
ATOM 772 N N . VAL B 1 11 ? -9.423 10.464 -17.612 1.00 10.11 11 VAL B N 1
ATOM 773 C CA . VAL B 1 11 ? -9.538 9.549 -16.486 1.00 9.85 11 VAL B CA 1
ATOM 774 C C . VAL B 1 11 ? -10.807 8.715 -16.603 1.00 8.94 11 VAL B C 1
ATOM 775 O O . VAL B 1 11 ? -11.688 8.979 -17.420 1.00 10.80 11 VAL B O 1
ATOM 779 N N . PHE B 1 12 ? -10.886 7.690 -15.753 1.00 11.14 12 PHE B N 1
ATOM 780 C CA . PHE B 1 12 ? -12.157 7.153 -15.298 1.00 11.00 12 PHE B CA 1
ATOM 781 C C . PHE B 1 12 ? -12.364 7.727 -13.913 1.00 11.79 12 PHE B C 1
ATOM 782 O O . PHE B 1 12 ? -11.442 7.700 -13.086 1.00 13.09 12 PHE B O 1
ATOM 790 N N . ALA B 1 13 ? -13.538 8.295 -13.686 1.00 9.58 13 ALA B N 1
ATOM 791 C CA . ALA B 1 13 ? -13.875 8.924 -12.411 1.00 11.23 13 ALA B CA 1
ATOM 792 C C . ALA B 1 13 ? -15.001 8.153 -11.736 1.00 9.97 13 ALA B C 1
ATOM 793 O O . ALA B 1 13 ? -16.001 7.808 -12.379 1.00 12.58 13 ALA B O 1
ATOM 795 N N . LYS B 1 14 ? -14.835 7.891 -10.446 1.00 11.46 14 LYS B N 1
ATOM 796 C CA . LYS B 1 14 ? -15.750 7.046 -9.683 1.00 13.80 14 LYS B CA 1
ATOM 797 C C . LYS B 1 14 ? -16.652 7.919 -8.812 1.00 13.94 14 LYS B C 1
ATOM 798 O O . LYS B 1 14 ? -16.182 8.555 -7.860 1.00 16.24 14 LYS B O 1
ATOM 804 N N . MET B 1 15 ? -17.943 7.953 -9.150 1.00 13.36 15 MET B N 1
ATOM 805 C CA . MET B 1 15 ? -18.997 8.414 -8.250 1.00 15.29 15 MET B CA 1
ATOM 806 C C . MET B 1 15 ? -19.665 7.257 -7.511 1.00 18.77 15 MET B C 1
ATOM 807 O O . MET B 1 15 ? -19.882 6.178 -8.074 1.00 17.49 15 MET B O 1
ATOM 812 N N . LYS B 1 16 ? -19.992 7.489 -6.246 1.00 22.06 16 LYS B N 1
ATOM 813 C CA . LYS B 1 16 ? -20.727 6.489 -5.485 1.00 22.05 16 LYS B CA 1
ATOM 814 C C . LYS B 1 16 ? -22.032 6.164 -6.202 1.00 20.58 16 LYS B C 1
ATOM 815 O O . LYS B 1 16 ? -22.753 7.066 -6.641 1.00 20.55 16 LYS B O 1
ATOM 821 N N . GLY B 1 17 ? -22.296 4.872 -6.377 1.00 21.98 17 GLY B N 1
ATOM 822 C CA . GLY B 1 17 ? -23.497 4.400 -7.027 1.00 19.43 17 GLY B CA 1
ATOM 823 C C . GLY B 1 17 ? -23.391 4.215 -8.525 1.00 17.77 17 GLY B C 1
ATOM 824 O O . GLY B 1 17 ? -24.385 3.842 -9.159 1.00 22.05 17 GLY B O 1
ATOM 825 N N . TYR B 1 18 ? -22.225 4.456 -9.112 1.00 15.72 18 TYR B N 1
ATOM 826 C CA . TYR B 1 18 ? -22.060 4.376 -10.556 1.00 16.63 18 TYR B CA 1
ATOM 827 C C . TYR B 1 18 ? -20.734 3.715 -10.884 1.00 16.32 18 TYR B C 1
ATOM 828 O O . TYR B 1 18 ? -19.777 3.808 -10.107 1.00 16.17 18 TYR B O 1
ATOM 837 N N . PRO B 1 19 ? -20.651 3.039 -12.023 1.00 17.98 19 PRO B N 1
ATOM 838 C CA . PRO B 1 19 ? -19.368 2.487 -12.449 1.00 14.86 19 PRO B CA 1
ATOM 839 C C . PRO B 1 19 ? -18.390 3.602 -12.776 1.00 14.10 19 PRO B C 1
ATOM 840 O O . PRO B 1 19 ? -18.777 4.728 -13.083 1.00 14.15 19 PRO B O 1
ATOM 844 N N . HIS B 1 20 ? -17.107 3.268 -12.676 1.00 14.71 20 HIS B N 1
ATOM 845 C CA . HIS B 1 20 ? -16.043 4.148 -13.138 1.00 10.28 20 HIS B CA 1
ATOM 846 C C . HIS B 1 20 ? -16.382 4.685 -14.528 1.00 12.15 20 HIS B C 1
ATOM 847 O O . HIS B 1 20 ? -16.664 3.919 -15.449 1.00 14.37 20 HIS B O 1
ATOM 854 N N . TRP B 1 21 ? -16.353 6.009 -14.676 1.00 10.75 21 TRP B N 1
ATOM 855 C CA . TRP B 1 21 ? -16.974 6.652 -15.812 1.00 11.33 21 TRP B CA 1
ATOM 856 C C . TRP B 1 21 ? -15.949 7.455 -16.598 1.00 9.97 21 TRP B C 1
ATOM 857 O O . TRP B 1 21 ? -15.138 8.162 -15.992 1.00 10.82 21 TRP B O 1
ATOM 868 N N . PRO B 1 22 ? -15.958 7.381 -17.930 1.00 9.11 22 PRO B N 1
ATOM 869 C CA . PRO B 1 22 ? -14.976 8.158 -18.704 1.00 10.77 22 PRO B CA 1
ATOM 870 C C . PRO B 1 22 ? -15.173 9.655 -18.471 1.00 10.32 22 PRO B C 1
ATOM 871 O O . PRO B 1 22 ? -16.297 10.163 -18.507 1.00 10.46 22 PRO B O 1
ATOM 875 N N . ALA B 1 23 ? -14.071 10.354 -18.200 1.00 9.64 23 ALA B N 1
ATOM 876 C CA . ALA B 1 23 ? -14.151 11.744 -17.791 1.00 8.95 23 ALA B CA 1
ATOM 877 C C . ALA B 1 23 ? -12.838 12.448 -18.099 1.00 11.70 23 ALA B C 1
ATOM 878 O O . ALA B 1 23 ? -11.856 11.823 -18.508 1.00 10.44 23 ALA B O 1
ATOM 880 N N . ARG B 1 24 ? -12.839 13.762 -17.908 1.00 10.19 24 ARG B N 1
ATOM 881 C CA . ARG B 1 24 ? -11.623 14.549 -18.036 1.00 13.44 24 ARG B CA 1
ATOM 882 C C . ARG B 1 24 ? -11.535 15.572 -16.914 1.00 15.55 24 ARG B C 1
ATOM 883 O O . ARG B 1 24 ? -12.552 16.012 -16.359 1.00 13.35 24 ARG B O 1
ATOM 891 N N . ILE B 1 25 ? -10.303 15.955 -16.595 1.00 11.35 25 ILE B N 1
ATOM 892 C CA . ILE B 1 25 ? -10.075 17.073 -15.688 1.00 12.53 25 ILE B CA 1
ATOM 893 C C . ILE B 1 25 ? -10.360 18.361 -16.443 1.00 16.36 25 ILE B C 1
ATOM 894 O O . ILE B 1 25 ? -9.755 18.625 -17.486 1.00 14.92 25 ILE B O 1
ATOM 899 N N . ASP B 1 26 ? -11.275 19.169 -15.923 1.00 18.17 26 ASP B N 1
ATOM 900 C CA . ASP B 1 26 ? -11.620 20.439 -16.542 1.00 20.19 26 ASP B CA 1
ATOM 901 C C . ASP B 1 26 ? -10.870 21.580 -15.872 1.00 21.94 26 ASP B C 1
ATOM 902 O O . ASP B 1 26 ? -10.198 21.412 -14.851 1.00 21.43 26 ASP B O 1
ATOM 907 N N . ASP B 1 27 ? -11.005 22.758 -16.464 1.00 26.36 27 ASP B N 1
ATOM 908 C CA . ASP B 1 27 ? -10.641 24.004 -15.817 1.00 27.04 27 ASP B CA 1
ATOM 909 C C . ASP B 1 27 ? -11.834 24.551 -15.049 1.00 28.27 27 ASP B C 1
ATOM 910 O O . ASP B 1 27 ? -12.992 24.225 -15.322 1.00 29.58 27 ASP B O 1
ATOM 915 N N . ILE B 1 28 ? -11.541 25.398 -14.083 1.00 29.43 28 ILE B N 1
ATOM 916 C CA . ILE B 1 28 ? -12.579 26.128 -13.376 1.00 35.78 28 ILE B CA 1
ATOM 917 C C . ILE B 1 28 ? -12.876 27.382 -14.181 1.00 28.12 28 ILE B C 1
ATOM 918 O O . ILE B 1 28 ? -11.953 28.105 -14.581 1.00 28.08 28 ILE B O 1
ATOM 923 N N . ALA B 1 29 ? -14.152 27.612 -14.472 1.00 23.59 29 ALA B N 1
ATOM 924 C CA . ALA B 1 29 ? -14.514 28.752 -15.299 1.00 29.45 29 ALA B CA 1
ATOM 925 C C . ALA B 1 29 ? -14.262 30.050 -14.543 1.00 34.13 29 ALA B C 1
ATOM 926 O O . ALA B 1 29 ? -14.267 30.087 -13.309 1.00 28.83 29 ALA B O 1
ATOM 928 N N . ASP B 1 30 ? -14.028 31.118 -15.298 1.00 33.18 30 ASP B N 1
ATOM 929 C CA . ASP B 1 30 ? -13.760 32.422 -14.711 1.00 32.09 30 ASP B CA 1
ATOM 930 C C . ASP B 1 30 ? -14.871 32.810 -13.747 1.00 31.65 30 ASP B C 1
ATOM 931 O O . ASP B 1 30 ? -16.039 32.897 -14.135 1.00 34.60 30 ASP B O 1
ATOM 936 N N . GLY B 1 31 ? -14.506 33.005 -12.479 1.00 31.25 31 GLY B N 1
ATOM 937 C CA . GLY B 1 31 ? -15.447 33.432 -11.463 1.00 28.72 31 GLY B CA 1
ATOM 938 C C . GLY B 1 31 ? -16.285 32.328 -10.859 1.00 27.09 31 GLY B C 1
ATOM 939 O O . GLY B 1 31 ? -17.126 32.616 -9.996 1.00 32.12 31 GLY B O 1
ATOM 940 N N . ALA B 1 32 ? -16.086 31.082 -11.273 1.00 25.08 32 ALA B N 1
ATOM 941 C CA . ALA B 1 32 ? -16.918 29.991 -10.790 1.00 23.10 32 ALA B CA 1
ATOM 942 C C . ALA B 1 32 ? -16.395 29.458 -9.459 1.00 22.43 32 ALA B C 1
ATOM 943 O O . ALA B 1 32 ? -15.317 29.826 -8.988 1.00 23.46 32 ALA B O 1
ATOM 945 N N . VAL B 1 33 ? -17.188 28.574 -8.852 1.00 20.93 33 VAL B N 1
ATOM 946 C CA . VAL B 1 33 ? -16.842 27.998 -7.558 1.00 20.46 33 VAL B CA 1
ATOM 947 C C . VAL B 1 33 ? -15.619 27.109 -7.700 1.00 20.34 33 VAL B C 1
ATOM 948 O O . VAL B 1 33 ? -15.564 26.258 -8.594 1.00 20.12 33 VAL B O 1
ATOM 952 N N . LYS B 1 34 ? -14.640 27.284 -6.788 1.00 21.27 34 LYS B N 1
ATOM 953 C CA . LYS B 1 34 ? -13.420 26.483 -6.774 1.00 21.44 34 LYS B CA 1
ATOM 954 C C . LYS B 1 34 ? -13.665 25.157 -6.048 1.00 20.25 34 LYS B C 1
ATOM 955 O O . LYS B 1 34 ? -14.520 25.070 -5.168 1.00 21.03 34 LYS B O 1
ATOM 959 N N . PRO B 1 35 ? -12.923 24.108 -6.378 1.00 19.90 35 PRO B N 1
ATOM 960 C CA . PRO B 1 35 ? -13.108 22.830 -5.678 1.00 19.04 35 PRO B CA 1
ATOM 961 C C . PRO B 1 35 ? -12.580 22.911 -4.258 1.00 21.91 35 PRO B C 1
ATOM 962 O O . PRO B 1 35 ? -11.702 23.737 -3.961 1.00 24.28 35 PRO B O 1
ATOM 966 N N . PRO B 1 36 ? -13.067 22.054 -3.363 1.00 20.73 36 PRO B N 1
ATOM 967 C CA . PRO B 1 36 ? -12.407 21.867 -2.068 1.00 21.08 36 PRO B CA 1
ATOM 968 C C . PRO B 1 36 ? -10.949 21.500 -2.272 1.00 30.29 36 PRO B C 1
ATOM 969 O O . PRO B 1 36 ? -10.561 21.093 -3.376 1.00 23.35 36 PRO B O 1
ATOM 973 N N . PRO B 1 37 ? -10.112 21.624 -1.240 1.00 32.56 37 PRO B N 1
ATOM 974 C CA . PRO B 1 37 ? -8.683 21.326 -1.416 1.00 29.20 37 PRO B CA 1
ATOM 975 C C . PRO B 1 37 ? -8.450 19.891 -1.873 1.00 24.17 37 PRO B C 1
ATOM 976 O O . PRO B 1 37 ? -9.150 18.963 -1.459 1.00 27.07 37 PRO B O 1
ATOM 980 N N . ASN B 1 38 ? -7.449 19.727 -2.741 1.00 24.47 38 ASN B N 1
ATOM 981 C CA . ASN B 1 38 ? -7.099 18.440 -3.348 1.00 24.24 38 ASN B CA 1
ATOM 982 C C . ASN B 1 38 ? -8.301 17.778 -4.012 1.00 24.30 38 ASN B C 1
ATOM 983 O O . ASN B 1 38 ? -8.406 16.549 -4.058 1.00 21.33 38 ASN B O 1
ATOM 988 N N . LYS B 1 39 ? -9.215 18.582 -4.551 1.00 18.86 39 LYS B N 1
ATOM 989 C CA . LYS B 1 39 ? -10.237 18.072 -5.446 1.00 13.51 39 LYS B CA 1
ATOM 990 C C . LYS B 1 39 ? -10.184 18.819 -6.771 1.00 13.51 39 LYS B C 1
ATOM 991 O O . LYS B 1 39 ? -9.563 19.878 -6.895 1.00 15.67 39 LYS B O 1
ATOM 997 N N . TYR B 1 40 ? -10.813 18.229 -7.776 1.00 13.52 40 TYR B N 1
ATOM 998 C CA . TYR B 1 40 ? -10.699 18.692 -9.151 1.00 13.02 40 TYR B CA 1
ATOM 999 C C . TYR B 1 40 ? -12.068 18.757 -9.799 1.00 12.25 40 TYR B C 1
ATOM 1000 O O . TYR B 1 40 ? -12.941 17.939 -9.491 1.00 12.84 40 TYR B O 1
ATOM 1009 N N . PRO B 1 41 ? -12.281 19.695 -10.725 1.00 11.14 41 PRO B N 1
ATOM 1010 C CA . PRO B 1 41 ? -13.522 19.677 -11.511 1.00 13.86 41 PRO B CA 1
ATOM 1011 C C . PRO B 1 41 ? -13.434 18.595 -12.576 1.00 14.75 41 PRO B C 1
ATOM 1012 O O . PRO B 1 41 ? -12.538 18.608 -13.429 1.00 14.18 41 PRO B O 1
ATOM 1016 N N . ILE B 1 42 ? -14.369 17.659 -12.522 1.00 12.05 42 ILE B N 1
ATOM 1017 C CA . ILE B 1 42 ? -14.377 16.473 -13.374 1.00 11.43 42 ILE B CA 1
ATOM 1018 C C . ILE B 1 42 ? -15.545 16.605 -14.340 1.00 13.60 42 ILE B C 1
ATOM 1019 O O . ILE B 1 42 ? -16.70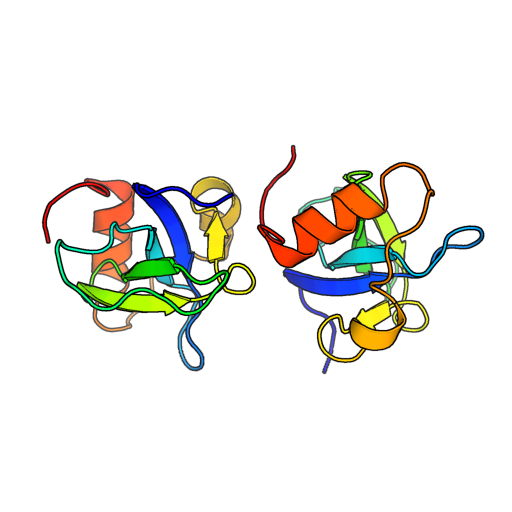3 16.677 -13.910 1.00 15.22 42 ILE B O 1
ATOM 1024 N N . PHE B 1 43 ? -15.255 16.636 -15.639 1.00 14.53 43 PHE B N 1
ATOM 1025 C CA . PHE B 1 43 ? -16.292 16.642 -16.664 1.00 12.81 43 PHE B CA 1
ATOM 1026 C C . PHE B 1 43 ? -16.519 15.217 -17.151 1.00 13.82 43 PHE B C 1
ATOM 1027 O O . PHE B 1 43 ? -15.589 14.577 -17.640 1.00 13.12 43 PHE B O 1
ATOM 1035 N N . PHE B 1 44 ? -17.747 14.723 -17.009 1.00 11.79 44 PHE B N 1
ATOM 1036 C CA . PHE B 1 44 ? -18.071 13.348 -17.381 1.00 11.51 44 PHE B CA 1
ATOM 1037 C C . PHE B 1 44 ? -18.537 13.278 -18.827 1.00 13.61 44 PHE B C 1
ATOM 1038 O O . PHE B 1 44 ? -19.457 13.991 -19.226 1.00 13.87 44 PHE B O 1
ATOM 1046 N N . PHE B 1 45 ? -17.890 12.429 -19.622 1.00 12.22 45 PHE B N 1
ATOM 1047 C CA . PHE B 1 45 ? -18.310 12.263 -21.001 1.00 12.80 45 PHE B CA 1
ATOM 1048 C C . PHE B 1 45 ? -19.658 11.544 -21.077 1.00 12.95 45 PHE B C 1
ATOM 1049 O O . PHE B 1 45 ? -20.062 10.817 -20.161 1.00 14.09 45 PHE B O 1
ATOM 1057 N N . GLY B 1 46 ? -20.361 11.765 -22.191 1.00 13.80 46 GLY B N 1
ATOM 1058 C CA . GLY B 1 46 ? -21.669 11.176 -22.398 1.00 14.97 46 GLY B CA 1
ATOM 1059 C C . GLY B 1 46 ? -22.788 11.943 -21.714 1.00 15.93 46 GLY B C 1
ATOM 1060 O O . GLY B 1 46 ? -23.726 12.401 -22.376 1.00 21.85 46 GLY B O 1
ATOM 1061 N N . THR B 1 47 ? -22.700 12.101 -20.396 1.00 17.36 47 THR B N 1
ATOM 1062 C CA . THR B 1 47 ? -23.750 12.793 -19.658 1.00 15.84 47 THR B CA 1
ATOM 1063 C C . THR B 1 47 ? -23.441 14.268 -19.438 1.00 17.07 47 THR B C 1
ATOM 1064 O O . THR B 1 47 ? -24.368 15.059 -19.221 1.00 20.55 47 THR B O 1
ATOM 1068 N N . HIS B 1 48 ? -22.162 14.645 -19.478 1.00 15.08 48 HIS B N 1
ATOM 1069 C CA . HIS B 1 48 ? -21.709 16.030 -19.549 1.00 16.34 48 HIS B CA 1
ATOM 1070 C C . HIS B 1 48 ? -21.943 16.801 -18.250 1.00 15.15 48 HIS B C 1
ATOM 1071 O O . HIS B 1 48 ? -21.969 18.038 -18.261 1.00 22.24 48 HIS B O 1
ATOM 1078 N N . GLU B 1 49 ? -22.085 16.114 -17.119 1.00 16.70 49 GLU B N 1
ATOM 1079 C CA . GLU B 1 49 ? -22.088 16.828 -15.851 1.00 19.42 49 GLU B CA 1
ATOM 1080 C C . GLU B 1 49 ? -20.660 17.129 -15.399 1.00 17.51 49 GLU B C 1
ATOM 1081 O O . GLU B 1 49 ? -19.682 16.547 -15.888 1.00 16.04 49 GLU B O 1
ATOM 1087 N N . THR B 1 50 ? -20.543 18.062 -14.453 1.00 15.37 50 THR B N 1
ATOM 1088 C CA . THR B 1 50 ? -19.284 18.363 -13.799 1.00 14.26 50 THR B CA 1
ATOM 1089 C C . THR B 1 50 ? -19.459 18.215 -12.293 1.00 16.46 50 THR B C 1
ATOM 1090 O O . THR B 1 50 ? -20.456 18.683 -11.728 1.00 21.81 50 THR B O 1
ATOM 1094 N N . ALA B 1 51 ? -18.493 17.552 -11.653 1.00 14.17 51 ALA B N 1
ATOM 1095 C CA . ALA B 1 51 ? -18.494 17.357 -10.207 1.00 16.19 51 ALA B CA 1
ATOM 1096 C C . ALA B 1 51 ? -17.074 17.492 -9.675 1.00 15.72 51 ALA B C 1
ATOM 1097 O O . ALA B 1 51 ? -16.104 17.352 -10.413 1.00 15.31 51 ALA B O 1
ATOM 1099 N N . PHE B 1 52 ? -16.946 17.759 -8.379 1.00 13.06 52 PHE B N 1
ATOM 1100 C CA . PHE B 1 52 ? -15.641 17.813 -7.731 1.00 11.90 52 PHE B CA 1
ATOM 1101 C C . PHE B 1 52 ? -15.300 16.442 -7.165 1.00 11.92 52 PHE B C 1
ATOM 1102 O O . PHE B 1 52 ? -16.067 15.887 -6.367 1.00 15.48 52 PHE B O 1
ATOM 1110 N N . LEU B 1 53 ? -14.149 15.895 -7.562 1.00 15.17 53 LEU B N 1
ATOM 1111 C CA . LEU B 1 53 ? -13.673 14.636 -7.010 1.00 13.12 53 LEU B CA 1
ATOM 1112 C C . LEU B 1 53 ? -12.205 14.746 -6.639 1.00 11.72 53 LEU B C 1
ATOM 1113 O O . LEU B 1 53 ? -11.450 15.543 -7.217 1.00 12.53 53 LEU B O 1
ATOM 1118 N N . GLY B 1 54 ? -11.808 13.924 -5.666 1.00 14.22 54 GLY B N 1
ATOM 1119 C CA . GLY B 1 54 ? -10.426 13.820 -5.264 1.00 13.67 54 GLY B CA 1
ATOM 1120 C C . GLY B 1 54 ? -9.722 12.657 -5.930 1.00 14.69 54 GLY B C 1
ATOM 1121 O O . GLY B 1 54 ? -10.349 11.775 -6.520 1.00 13.45 54 GLY B O 1
ATOM 1122 N N . PRO B 1 55 ? -8.395 12.619 -5.794 1.00 13.65 55 PRO B N 1
ATOM 1123 C CA . PRO B 1 55 ? -7.596 11.614 -6.529 1.00 11.65 55 PRO B CA 1
ATOM 1124 C C . PRO B 1 55 ? -7.948 10.164 -6.219 1.00 13.63 55 PRO B C 1
ATOM 1125 O O . PRO B 1 55 ? -7.732 9.304 -7.084 1.00 12.69 55 PRO B O 1
ATOM 1129 N N . LYS B 1 56 ? -8.478 9.841 -5.033 1.00 14.07 56 LYS B N 1
ATOM 1130 C CA . LYS B 1 56 ? -8.815 8.445 -4.765 1.00 12.37 56 LYS B CA 1
ATOM 1131 C C . LYS B 1 56 ? -9.863 7.910 -5.739 1.00 12.96 56 LYS B C 1
ATOM 1132 O O . LYS B 1 56 ? -9.971 6.688 -5.915 1.00 12.97 56 LYS B O 1
ATOM 1138 N N . ASP B 1 57 ? -10.605 8.804 -6.395 1.00 11.12 57 ASP B N 1
ATOM 1139 C CA . ASP B 1 57 ? -11.676 8.440 -7.311 1.00 11.79 57 ASP B CA 1
ATOM 1140 C C . ASP B 1 57 ? -11.305 8.656 -8.771 1.00 12.13 57 ASP B C 1
ATOM 1141 O O . ASP B 1 57 ? -12.171 8.535 -9.640 1.00 13.53 57 ASP B O 1
ATOM 1146 N N . LEU B 1 58 ? -10.033 8.925 -9.065 1.00 10.37 58 LEU B N 1
ATOM 1147 C CA . LEU B 1 58 ? -9.577 9.266 -10.411 1.00 10.79 58 LEU B CA 1
ATOM 1148 C C . LEU B 1 58 ? -8.539 8.253 -10.875 1.00 10.13 58 LEU B C 1
ATOM 1149 O O . LEU B 1 58 ? -7.489 8.112 -10.246 1.00 13.14 58 LEU B O 1
ATOM 1154 N N . PHE B 1 59 ? -8.817 7.590 -11.998 1.00 11.28 59 PHE B N 1
ATOM 1155 C CA . PHE B 1 59 ? -7.993 6.535 -12.556 1.00 11.42 59 PHE B CA 1
ATOM 1156 C C . PHE B 1 59 ? -7.531 6.926 -13.953 1.00 11.57 59 PHE B C 1
ATOM 1157 O O . PHE B 1 59 ? -8.366 7.292 -14.790 1.00 14.29 59 PHE B O 1
ATOM 1165 N N . PRO B 1 60 ? -6.244 6.790 -14.267 1.00 14.87 60 PRO B N 1
ATOM 1166 C CA . PRO B 1 60 ? -5.757 7.192 -15.600 1.00 15.75 60 PRO B CA 1
ATOM 1167 C C . PRO B 1 60 ? -6.408 6.374 -16.702 1.00 17.14 60 PRO B C 1
ATOM 1168 O O . PRO B 1 60 ? -6.479 5.142 -16.635 1.00 17.28 60 PRO B O 1
ATOM 1172 N N . TYR B 1 61 ? -6.888 7.081 -17.730 1.00 14.89 61 TYR B N 1
ATOM 1173 C CA . TYR B 1 61 ? -7.701 6.440 -18.758 1.00 18.29 61 TYR B CA 1
ATOM 1174 C C . TYR B 1 61 ? -6.911 5.365 -19.495 1.00 20.05 61 TYR B C 1
ATOM 1175 O O . TYR B 1 61 ? -7.384 4.234 -19.649 1.00 22.31 61 TYR B O 1
ATOM 1184 N N . ASP B 1 62 ? -5.708 5.706 -19.973 1.00 16.96 62 ASP B N 1
ATOM 1185 C CA . ASP B 1 62 ? -4.941 4.761 -20.785 1.00 19.25 62 ASP B CA 1
ATOM 1186 C C . ASP B 1 62 ? -4.619 3.502 -19.984 1.00 23.41 62 ASP B C 1
ATOM 1187 O O . ASP B 1 62 ? -4.779 2.381 -20.482 1.00 24.90 62 ASP B O 1
ATOM 1192 N N . LYS B 1 63 ? -4.204 3.670 -18.726 1.00 19.79 63 LYS B N 1
ATOM 1193 C CA . LYS B 1 63 ? -3.839 2.542 -17.870 1.00 21.17 63 LYS B CA 1
ATOM 1194 C C . LYS B 1 63 ? -5.032 1.643 -17.549 1.00 21.08 63 LYS B C 1
ATOM 1195 O O . LYS B 1 63 ? -4.879 0.418 -17.440 1.00 23.11 63 LYS B O 1
ATOM 1201 N N . CYS B 1 64 ? -6.219 2.226 -17.381 1.00 19.47 64 CYS B N 1
ATOM 1202 C CA . CYS B 1 64 ? -7.355 1.503 -16.819 1.00 18.80 64 CYS B CA 1
ATOM 1203 C C . CYS B 1 64 ? -8.466 1.187 -17.812 1.00 23.05 64 CYS B C 1
ATOM 1204 O O . CYS B 1 64 ? -9.464 0.579 -17.416 1.00 19.93 64 CYS B O 1
ATOM 1207 N N . LYS B 1 65 ? -8.311 1.528 -19.092 1.00 20.07 65 LYS B N 1
ATOM 1208 C CA . LYS B 1 65 ? -9.435 1.385 -20.014 1.00 21.76 65 LYS B CA 1
ATOM 1209 C C . LYS B 1 65 ? -9.770 -0.071 -20.296 1.00 21.44 65 LYS B C 1
ATOM 1210 O O . LYS B 1 65 ? -10.925 -0.388 -20.609 1.00 22.54 65 LYS B O 1
ATOM 1216 N N . ASP B 1 66 ? -8.797 -0.976 -20.193 1.00 22.11 66 ASP B N 1
ATOM 1217 C CA . ASP B 1 66 ? -9.129 -2.377 -20.407 1.00 24.35 66 ASP B CA 1
ATOM 1218 C C . ASP B 1 66 ? -10.043 -2.899 -19.309 1.00 24.08 66 ASP B C 1
ATOM 1219 O O . ASP B 1 66 ? -10.882 -3.770 -19.562 1.00 33.93 66 ASP B O 1
ATOM 1224 N N . LYS B 1 67 ? -9.917 -2.357 -18.101 1.00 20.87 67 LYS B N 1
ATOM 1225 C CA . LYS B 1 67 ? -10.711 -2.785 -16.959 1.00 21.55 67 LYS B CA 1
ATOM 1226 C C . LYS B 1 67 ? -12.042 -2.046 -16.870 1.00 22.25 67 LYS B C 1
ATOM 1227 O O . LYS B 1 67 ? -13.079 -2.669 -16.618 1.00 26.61 67 LYS B O 1
ATOM 1229 N N . TYR B 1 68 ? -12.035 -0.733 -17.097 1.00 20.40 68 TYR B N 1
ATOM 1230 C CA . TYR B 1 68 ? -13.195 0.103 -16.834 1.00 17.53 68 TYR B CA 1
ATOM 1231 C C . TYR B 1 68 ? -13.921 0.552 -18.090 1.00 26.36 68 TYR B C 1
ATOM 1232 O O . TYR B 1 68 ? -14.991 1.157 -17.977 1.00 21.08 68 TYR B O 1
ATOM 1241 N N . GLY B 1 69 ? -13.373 0.284 -19.275 1.00 19.33 69 GLY B N 1
ATOM 1242 C CA . GLY B 1 69 ? -13.949 0.810 -20.498 1.00 22.51 69 GLY B CA 1
ATOM 1243 C C . GLY B 1 69 ? -14.925 -0.115 -21.197 1.00 23.96 69 GLY B C 1
ATOM 1244 O O . GLY B 1 69 ? -15.214 0.077 -22.381 1.00 25.76 69 GLY B O 1
ATOM 1245 N N . LYS B 1 70 ? -15.436 -1.112 -20.488 1.00 24.10 70 LYS B N 1
ATOM 1246 C CA . LYS B 1 70 ? -16.386 -2.041 -21.089 1.00 26.29 70 LYS B CA 1
ATOM 1247 C C . LYS B 1 70 ? -17.712 -1.338 -21.362 1.00 27.75 70 LYS B C 1
ATOM 1248 O O . LYS B 1 70 ? -18.275 -0.710 -20.454 1.00 25.41 70 LYS B O 1
ATOM 1254 N N . PRO B 1 71 ? -18.237 -1.411 -22.587 1.00 25.99 71 PRO B N 1
ATOM 1255 C CA . PRO B 1 71 ? -19.560 -0.839 -22.862 1.00 25.03 71 PRO B CA 1
ATOM 1256 C C . PRO B 1 71 ? -20.632 -1.466 -21.985 1.00 23.21 71 PRO B C 1
ATOM 1257 O O . PRO B 1 71 ? -20.527 -2.621 -21.571 1.00 30.70 71 PRO B O 1
ATOM 1261 N N . ASN B 1 72 ? -21.683 -0.694 -21.720 1.00 22.54 72 ASN B N 1
ATOM 1262 C CA . ASN B 1 72 ? -22.835 -1.181 -20.966 1.00 25.44 72 ASN B CA 1
ATOM 1263 C C . ASN B 1 72 ? -24.084 -0.458 -21.468 1.00 28.25 72 ASN B C 1
ATOM 1264 O O . ASN B 1 72 ? -24.034 0.310 -22.431 1.00 29.47 72 ASN B O 1
ATOM 1269 N N . LYS B 1 73 ? -25.216 -0.699 -20.807 1.00 30.99 73 LYS B N 1
ATOM 1270 C CA . LYS B 1 73 ? -26.491 -0.153 -21.250 1.00 30.95 73 LYS B CA 1
ATOM 1271 C C . LYS B 1 73 ? -26.895 1.115 -20.513 1.00 26.96 73 LYS B C 1
ATOM 1272 O O . LYS B 1 73 ? -28.001 1.613 -20.742 1.00 31.41 73 LYS B O 1
ATOM 1275 N N . ARG B 1 74 ? -26.039 1.648 -19.643 1.00 24.46 74 ARG B N 1
ATOM 1276 C CA . ARG B 1 74 ? -26.408 2.827 -18.873 1.00 25.25 74 ARG B CA 1
ATOM 1277 C C . ARG B 1 74 ? -26.496 4.060 -19.757 1.00 27.88 74 ARG B C 1
ATOM 1278 O O . ARG B 1 74 ? -25.692 4.249 -20.677 1.00 26.68 74 ARG B O 1
ATOM 1286 N N . LYS B 1 75 ? -27.481 4.904 -19.460 1.00 26.87 75 LYS B N 1
ATOM 1287 C CA . LYS B 1 75 ? -27.684 6.120 -20.230 1.00 24.84 75 LYS B CA 1
ATOM 1288 C C . LYS B 1 75 ? -26.410 6.947 -20.235 1.00 25.15 75 LYS B C 1
ATOM 1289 O O . LYS B 1 75 ? -25.857 7.269 -19.178 1.00 27.52 75 LYS B O 1
ATOM 1292 N N . GLY B 1 76 ? -25.931 7.270 -21.431 1.00 23.60 76 GLY B N 1
ATOM 1293 C CA . GLY B 1 76 ? -24.781 8.118 -21.582 1.00 21.60 76 GLY B CA 1
ATOM 1294 C C . GLY B 1 76 ? -23.435 7.424 -21.541 1.00 20.57 76 GLY B C 1
ATOM 1295 O O . GLY B 1 76 ? -22.440 8.036 -21.939 1.00 17.54 76 GLY B O 1
ATOM 1296 N N . PHE B 1 77 ? -23.360 6.167 -21.087 1.00 17.70 77 PHE B N 1
ATOM 1297 C CA . PHE B 1 77 ? -22.048 5.558 -20.866 1.00 16.90 77 PHE B CA 1
ATOM 1298 C C . PHE B 1 77 ? -21.325 5.299 -22.178 1.00 17.55 77 PHE B C 1
ATOM 1299 O O . PHE B 1 77 ? -20.181 5.725 -22.363 1.00 15.92 77 PHE B O 1
ATOM 1307 N N . ASN B 1 78 ? -21.967 4.578 -23.096 1.00 17.56 78 ASN B N 1
ATOM 1308 C CA . ASN B 1 78 ? -21.301 4.287 -24.361 1.00 19.55 78 ASN B CA 1
ATOM 1309 C C . ASN B 1 78 ? -2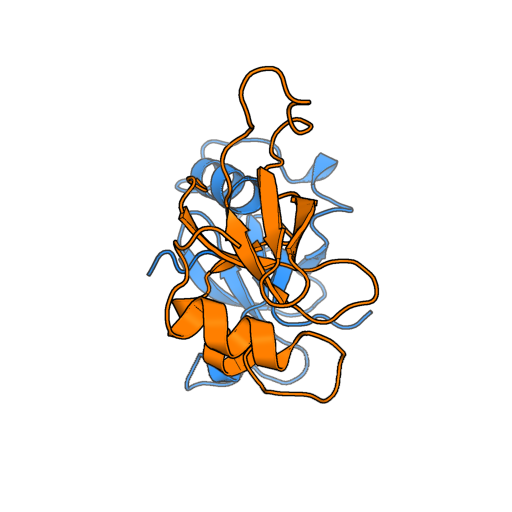1.048 5.557 -25.158 1.00 22.14 78 ASN B C 1
ATOM 1310 O O . ASN B 1 78 ? -20.037 5.653 -25.864 1.00 16.98 78 ASN B O 1
ATOM 1315 N N . GLU B 1 79 ? -21.942 6.543 -25.049 1.00 17.67 79 GLU B N 1
ATOM 1316 C CA . GLU B 1 79 ? -21.674 7.845 -25.651 1.00 16.14 79 GLU B CA 1
ATOM 1317 C C . GLU B 1 79 ? -20.401 8.447 -25.070 1.00 16.17 79 GLU B C 1
ATOM 1318 O O . GLU B 1 79 ? -19.577 9.020 -25.796 1.00 16.08 79 GLU B O 1
ATOM 1324 N N . GLY B 1 80 ? -20.202 8.288 -23.764 1.00 15.22 80 GLY B N 1
ATOM 1325 C CA . GLY B 1 80 ? -18.995 8.792 -23.140 1.00 13.74 80 GLY B CA 1
ATOM 1326 C C . GLY B 1 80 ? -17.748 8.049 -23.579 1.00 12.54 80 GLY B C 1
ATOM 1327 O O . GLY B 1 80 ? -16.682 8.650 -23.732 1.00 13.78 80 GLY B O 1
ATOM 1328 N N . LEU B 1 81 ? -17.857 6.731 -23.760 1.00 13.56 81 LEU B N 1
ATOM 1329 C CA . LEU B 1 81 ? -16.736 5.973 -24.301 1.00 15.68 81 LEU B CA 1
ATOM 1330 C C . LEU B 1 81 ? -16.359 6.468 -25.690 1.00 15.19 81 LEU B C 1
ATOM 1331 O O . LEU B 1 81 ? -15.168 6.581 -26.010 1.00 15.82 81 LEU B O 1
ATOM 1336 N N . TRP B 1 82 ? -17.356 6.783 -26.525 1.00 13.55 82 TRP B N 1
ATOM 1337 C CA . TRP B 1 82 ? -17.042 7.343 -27.838 1.00 15.83 82 TRP B CA 1
ATOM 1338 C C . TRP B 1 82 ? -16.324 8.684 -27.713 1.00 14.92 82 TRP B C 1
ATOM 1339 O O . TRP B 1 82 ? -15.356 8.946 -28.438 1.00 15.87 82 TRP B O 1
ATOM 1350 N N . GLU B 1 83 ? -16.787 9.553 -26.813 1.00 11.53 83 GLU B N 1
ATOM 1351 C CA . GLU B 1 83 ? -16.214 10.897 -26.721 1.00 13.50 83 GLU B CA 1
ATOM 1352 C C . GLU B 1 83 ? -14.766 10.866 -26.233 1.00 16.71 83 GLU B C 1
ATOM 1353 O O . GLU B 1 83 ? -13.895 11.539 -26.808 1.00 13.85 83 GLU B O 1
ATOM 1359 N N . ILE B 1 84 ? -14.470 10.072 -25.201 1.00 14.17 84 ILE B N 1
ATOM 1360 C CA . ILE B 1 84 ? -13.111 10.057 -24.670 1.00 10.43 84 ILE B CA 1
ATOM 1361 C C . ILE B 1 84 ? -12.146 9.455 -25.683 1.00 13.17 84 ILE B C 1
ATOM 1362 O O . ILE B 1 84 ? -10.955 9.783 -25.683 1.00 15.17 84 ILE B O 1
ATOM 1367 N N . GLN B 1 85 ? -12.652 8.593 -26.572 1.00 13.18 85 GLN B N 1
ATOM 1368 C CA . GLN B 1 85 ? -11.827 7.928 -27.573 1.00 18.50 85 GLN B CA 1
ATOM 1369 C C . GLN B 1 85 ? -11.659 8.783 -28.823 1.00 17.51 85 GLN B C 1
ATOM 1370 O O . GLN B 1 85 ? -10.602 8.744 -29.464 1.00 18.34 85 GLN B O 1
ATOM 1376 N N . ASN B 1 86 ? -12.693 9.534 -29.204 1.00 14.60 86 ASN B N 1
ATOM 1377 C CA . ASN B 1 86 ? -12.724 10.167 -30.519 1.00 17.83 86 ASN B CA 1
ATOM 1378 C C . ASN B 1 86 ? -12.599 11.680 -30.514 1.00 14.34 86 ASN B C 1
ATOM 1379 O O . ASN B 1 86 ? -12.136 12.240 -31.516 1.00 16.70 86 ASN B O 1
ATOM 1384 N N . ASN B 1 87 ? -12.986 12.362 -29.436 1.00 15.01 87 ASN B N 1
ATOM 1385 C CA . ASN B 1 87 ? -12.729 13.799 -29.332 1.00 16.32 87 ASN B CA 1
ATOM 1386 C C . ASN B 1 87 ? -12.783 14.207 -27.866 1.00 14.55 87 ASN B C 1
ATOM 1387 O O . ASN B 1 87 ? -13.720 14.897 -27.433 1.00 15.79 87 ASN B O 1
ATOM 1392 N N . PRO B 1 88 ? -11.783 13.805 -27.077 1.00 12.46 88 PRO B N 1
ATOM 1393 C CA . PRO B 1 88 ? -11.838 14.043 -25.626 1.00 10.05 88 PRO B CA 1
ATOM 1394 C C . PRO B 1 88 ? -11.743 15.502 -25.239 1.00 13.60 88 PRO B C 1
ATOM 1395 O O . PRO B 1 88 ? -12.151 15.854 -24.129 1.00 15.40 88 PRO B O 1
ATOM 1399 N N . HIS B 1 89 ? -11.209 16.363 -26.104 1.00 13.91 89 HIS B N 1
ATOM 1400 C CA . HIS B 1 89 ? -10.960 17.751 -25.754 1.00 11.67 89 HIS B CA 1
ATOM 1401 C C . HIS B 1 89 ? -11.957 18.708 -26.388 1.00 12.56 89 HIS B C 1
ATOM 1402 O O . HIS B 1 89 ? -11.750 19.918 -26.331 1.00 16.35 89 HIS B O 1
ATOM 1409 N N . ALA B 1 90 ? -13.057 18.203 -26.942 1.00 13.88 90 ALA B N 1
ATOM 1410 C CA . ALA B 1 90 ? -14.035 19.090 -27.560 1.00 15.09 90 ALA B CA 1
ATOM 1411 C C . ALA B 1 90 ? -14.902 19.820 -26.527 1.00 20.52 90 ALA B C 1
ATOM 1412 O O . ALA B 1 90 ? -14.962 19.464 -25.343 1.00 17.07 90 ALA B O 1
ATOM 1414 N N . SER B 1 91 ? -15.587 20.859 -27.004 1.00 19.67 91 SER B N 1
ATOM 1415 C CA . SER B 1 91 ? -16.643 21.498 -26.223 1.00 21.22 91 SER B CA 1
ATOM 1416 C C . SER B 1 91 ? -17.909 20.652 -26.308 1.00 26.29 91 SER B C 1
ATOM 1417 O O . SER B 1 91 ? -18.396 20.365 -27.405 1.00 32.45 91 SER B O 1
ATOM 1420 N N . TYR B 1 92 ? -18.447 20.266 -25.154 1.00 21.24 92 TYR B N 1
ATOM 1421 C CA . TYR B 1 92 ? -19.657 19.448 -25.098 1.00 22.53 92 TYR B CA 1
ATOM 1422 C C . TYR B 1 92 ? -20.783 20.167 -24.349 1.00 30.49 92 TYR B C 1
ATOM 1423 O O . TYR B 1 92 ? -20.759 21.389 -24.210 1.00 48.51 92 TYR B O 1
#